Protein AF-A0A2D9F5X7-F1 (afdb_monomer)

Secondary structure (DSSP, 8-state):
----SHHHHHHHHHHTTSS-----PBPPB-----EEEEEEESPTT-EEEEETT-EEEEEEEEEEEEEEEESS-EE---B--SSSEEPPPEE-TT-EEEEEEEETTEEEEEE--B--EEPTTSPEEPPPEEEEE-TTSEEEEEEETTEEEEEEEEEE--EEEEEE-S--TT-EEEEEEEEEEETTEEEEEEEEEETTEEEEEEEEEEEEETTT-SEEEETTEEEEEEEE-SSEEEEEEEE---

Foldseek 3Di:
DDDDPPPVVVVVVVVVVPPPPPPPWAFFDFDWPKDKDWDKPPDFFDKDKDWAFDFPIKTFIKIKFKWKAFQAKDWADFQPDDPWRFHIWIDHHRFIWTFGHADPNFTKTWDDTPTGTADPVRDGDDDGKIFRAHPQQFTQFIDGDRTTRDGRGDDGTHIDMDIDIQQDQRDKMKTKGWNFDDDQKTKIKIWMDGSNHTDVVGIDIDIDGCVVHQWDDDAQWIKGWPDGDRTMTIIGTNTHHD

pLDDT: mean 82.23, std 16.43, range [36.56, 98.31]

Solvent-accessible surface area (backbone atoms only — not comparable to full-atom values): 13301 Å² total; per-residue (Å²): 144,87,79,67,69,70,62,54,54,54,52,53,57,58,60,66,71,70,79,77,79,74,83,78,71,45,66,62,49,77,61,71,79,60,49,76,42,76,52,57,41,68,53,77,70,44,84,46,76,41,45,62,72,33,69,66,35,42,33,40,35,48,40,37,36,48,27,35,31,24,75,41,63,42,70,55,64,75,50,91,56,80,99,42,62,34,45,36,43,34,33,54,53,66,41,61,24,43,49,60,20,24,48,99,86,27,44,23,28,33,28,82,53,50,68,37,39,29,46,95,88,69,46,76,48,70,76,60,33,31,42,21,37,43,98,87,21,44,28,47,31,37,33,42,84,84,30,38,61,47,78,45,78,94,43,71,49,50,63,45,84,42,71,47,73,41,92,32,89,76,16,33,38,42,36,37,27,33,65,36,53,58,97,55,36,40,36,32,39,37,41,34,28,46,37,75,38,76,38,76,93,53,51,50,77,51,74,45,57,49,87,82,41,52,63,48,76,55,91,66,25,29,32,38,53,78,47,72,51,85,56,38,38,31,33,27,38,76,36,64,73,127

Radius of gyration: 28.91 Å; Cα contacts (8 Å, |Δi|>4): 575; chains: 1; bounding box: 71×37×99 Å

Structure (mmCIF, N/CA/C/O backbone):
data_AF-A0A2D9F5X7-F1
#
_entry.id   AF-A0A2D9F5X7-F1
#
loop_
_atom_site.group_PDB
_atom_site.id
_atom_site.type_symbol
_atom_site.label_atom_id
_atom_site.label_alt_id
_atom_site.label_comp_id
_atom_site.label_asym_id
_atom_site.label_entity_id
_atom_site.label_seq_id
_atom_site.pdbx_PDB_ins_code
_atom_site.Cartn_x
_atom_site.Cartn_y
_atom_site.Cartn_z
_atom_site.occupancy
_atom_site.B_iso_or_equiv
_atom_site.auth_seq_id
_atom_site.auth_comp_id
_atom_site.auth_asym_id
_atom_site.auth_atom_id
_atom_site.pdbx_PDB_model_num
ATOM 1 N N . MET A 1 1 ? 45.357 23.625 -68.155 1.00 42.03 1 MET A N 1
ATOM 2 C CA . MET A 1 1 ? 45.201 23.730 -66.688 1.00 42.03 1 MET A CA 1
ATOM 3 C C . MET A 1 1 ? 43.735 23.465 -66.330 1.00 42.03 1 MET A C 1
ATOM 5 O O . MET A 1 1 ? 42.946 24.389 -66.222 1.00 42.03 1 MET A O 1
ATOM 9 N N . ARG A 1 2 ? 43.320 22.192 -66.283 1.00 44.19 2 ARG A N 1
ATOM 10 C CA . ARG A 1 2 ? 41.949 21.770 -65.938 1.00 44.19 2 ARG A CA 1
ATOM 11 C C . ARG A 1 2 ? 42.065 20.729 -64.833 1.00 44.19 2 ARG A C 1
ATOM 13 O O . ARG A 1 2 ? 42.240 19.551 -65.109 1.00 44.19 2 ARG A O 1
ATOM 20 N N . VAL A 1 3 ? 42.057 21.199 -63.591 1.00 45.97 3 VAL A N 1
ATOM 21 C CA . VAL A 1 3 ? 42.080 20.356 -62.396 1.00 45.97 3 VAL A CA 1
ATOM 22 C C . VAL A 1 3 ? 40.760 20.560 -61.653 1.00 45.97 3 VAL A C 1
ATOM 24 O O . VAL A 1 3 ? 40.390 21.684 -61.328 1.00 45.97 3 VAL A O 1
ATOM 27 N N . ASN A 1 4 ? 40.085 19.442 -61.389 1.00 51.03 4 ASN A N 1
ATOM 28 C CA . ASN A 1 4 ? 39.160 19.206 -60.278 1.00 51.03 4 ASN A CA 1
ATOM 29 C C . ASN A 1 4 ? 37.875 20.039 -60.173 1.00 51.03 4 ASN A C 1
ATOM 31 O O . ASN A 1 4 ? 37.707 20.811 -59.228 1.00 51.03 4 ASN A O 1
ATOM 35 N N . MET A 1 5 ? 36.892 19.738 -61.029 1.00 48.22 5 MET A N 1
ATOM 36 C CA . MET A 1 5 ? 35.480 19.990 -60.691 1.00 48.22 5 MET A CA 1
ATOM 37 C C . MET A 1 5 ? 34.795 18.746 -60.090 1.00 48.22 5 MET A C 1
ATOM 39 O O . MET A 1 5 ? 34.066 18.871 -59.113 1.00 48.22 5 MET A O 1
ATOM 43 N N . MET A 1 6 ? 35.122 17.528 -60.552 1.00 47.78 6 MET A N 1
ATOM 44 C CA . MET A 1 6 ? 34.546 16.279 -60.007 1.00 47.78 6 MET A CA 1
ATOM 45 C C . MET A 1 6 ? 35.060 15.918 -58.601 1.00 47.78 6 MET A C 1
ATOM 47 O O . MET A 1 6 ? 34.296 15.416 -57.784 1.00 47.78 6 MET A O 1
ATOM 51 N N . SER A 1 7 ? 36.314 16.246 -58.266 1.00 46.69 7 SER A N 1
ATOM 52 C CA . SER A 1 7 ? 36.890 15.989 -56.931 1.00 46.69 7 SER A CA 1
ATOM 53 C C . SER A 1 7 ? 36.298 16.892 -55.832 1.00 46.69 7 SER A C 1
ATOM 55 O O . SER A 1 7 ? 36.164 16.460 -54.689 1.00 46.69 7 SER A O 1
ATOM 57 N N . LYS A 1 8 ? 35.863 18.116 -56.174 1.00 46.22 8 LYS A N 1
ATOM 58 C CA . LYS A 1 8 ? 35.221 19.040 -55.220 1.00 46.22 8 LYS A CA 1
ATOM 59 C C . LYS A 1 8 ? 33.765 18.671 -54.924 1.00 46.22 8 LYS A C 1
ATOM 61 O O . LYS A 1 8 ? 33.312 18.866 -53.803 1.00 46.22 8 LYS A O 1
ATOM 66 N N . ILE A 1 9 ? 33.057 18.093 -55.897 1.00 51.88 9 ILE A N 1
ATOM 67 C CA . ILE A 1 9 ? 31.675 17.621 -55.716 1.00 51.88 9 ILE A CA 1
ATOM 68 C C . ILE A 1 9 ? 31.650 16.353 -54.849 1.00 51.88 9 ILE A C 1
ATOM 70 O O . ILE A 1 9 ? 30.797 16.228 -53.975 1.00 51.88 9 ILE A O 1
ATOM 74 N N . PHE A 1 10 ? 32.634 15.460 -55.007 1.00 46.75 10 PHE A N 1
ATOM 75 C CA . PHE A 1 10 ? 32.758 14.269 -54.158 1.00 46.75 10 PHE A CA 1
ATOM 76 C C . PHE A 1 10 ? 33.141 14.616 -52.708 1.00 46.75 10 PHE A C 1
ATOM 78 O O . PHE A 1 10 ? 32.599 14.036 -51.772 1.00 46.75 10 PHE A O 1
ATOM 85 N N . ALA A 1 11 ? 34.005 15.618 -52.502 1.00 47.53 11 ALA A N 1
ATOM 86 C CA . ALA A 1 11 ? 34.338 16.105 -51.163 1.00 47.53 11 ALA A CA 1
ATOM 87 C C . ALA A 1 11 ? 33.148 16.803 -50.472 1.00 47.53 11 ALA A C 1
ATOM 89 O O . ALA A 1 11 ? 32.964 16.646 -49.269 1.00 47.53 11 ALA A O 1
ATOM 90 N N . ALA A 1 12 ? 32.298 17.516 -51.220 1.00 48.00 12 ALA A N 1
ATOM 91 C CA . ALA A 1 12 ? 31.104 18.160 -50.667 1.00 48.00 12 ALA A CA 1
ATOM 92 C C . ALA A 1 12 ? 30.010 17.151 -50.256 1.00 48.00 12 ALA A C 1
ATOM 94 O O . ALA A 1 12 ? 29.341 17.358 -49.247 1.00 48.00 12 ALA A O 1
ATOM 95 N N . LEU A 1 13 ? 29.864 16.036 -50.983 1.00 43.75 13 LEU A N 1
ATOM 96 C CA . LEU A 1 13 ? 28.907 14.967 -50.658 1.00 43.75 13 LEU A CA 1
ATOM 97 C C . LEU A 1 13 ? 29.337 14.109 -49.457 1.00 43.75 13 LEU A C 1
ATOM 99 O O . LEU A 1 13 ? 28.482 13.645 -48.708 1.00 43.75 13 LEU A O 1
ATOM 103 N N . VAL A 1 14 ? 30.643 13.947 -49.224 1.00 47.78 14 VAL A N 1
ATOM 104 C CA . VAL A 1 14 ? 31.167 13.219 -48.051 1.00 47.78 14 VAL A CA 1
ATOM 105 C C . VAL A 1 14 ? 31.137 14.082 -46.781 1.00 47.78 14 VAL A C 1
ATOM 107 O O . VAL A 1 14 ? 30.912 13.560 -45.693 1.00 47.78 14 VAL A O 1
ATOM 110 N N . VAL A 1 15 ? 31.279 15.408 -46.898 1.00 44.34 15 VAL A N 1
ATOM 111 C CA . VAL A 1 15 ? 31.179 16.328 -45.747 1.00 44.34 15 VAL A CA 1
ATOM 112 C C . VAL A 1 15 ? 29.724 16.546 -45.306 1.00 44.34 15 VAL A C 1
ATOM 114 O O . VAL A 1 15 ? 29.473 16.717 -44.115 1.00 44.34 15 VAL A O 1
ATOM 117 N N . LEU A 1 16 ? 28.748 16.453 -46.218 1.00 40.94 16 LEU A N 1
ATOM 118 C CA . LEU A 1 16 ? 27.322 16.574 -45.877 1.00 40.94 16 LEU A CA 1
ATOM 119 C C . LEU A 1 16 ? 26.731 15.307 -45.224 1.00 40.94 16 LEU A C 1
ATOM 121 O O . LEU A 1 16 ? 25.649 15.363 -44.650 1.00 40.94 16 LEU A O 1
ATOM 125 N N . ALA A 1 17 ? 27.444 14.177 -45.269 1.00 43.72 17 ALA A N 1
ATOM 126 C CA . ALA A 1 17 ? 27.038 12.932 -44.611 1.00 43.72 17 ALA A CA 1
ATOM 127 C C . ALA A 1 17 ? 27.471 12.841 -43.131 1.00 43.72 17 ALA A C 1
ATOM 129 O O . ALA A 1 17 ? 27.099 11.892 -42.445 1.00 43.72 17 ALA A O 1
ATOM 130 N N . LEU A 1 18 ? 28.243 13.810 -42.620 1.00 44.88 18 LEU A N 1
ATOM 131 C CA . LEU A 1 18 ? 28.824 13.764 -41.268 1.00 44.88 18 LEU A CA 1
ATOM 132 C C . LEU A 1 18 ? 28.094 14.623 -40.219 1.00 44.88 18 LEU A C 1
ATOM 134 O O . LEU A 1 18 ? 28.540 14.681 -39.077 1.00 44.88 18 LEU A O 1
ATOM 138 N N . THR A 1 19 ? 26.974 15.273 -40.552 1.00 44.72 19 THR A N 1
ATOM 139 C CA . THR A 1 19 ? 26.322 16.252 -39.653 1.00 44.72 19 THR A CA 1
ATOM 140 C C . THR A 1 19 ? 24.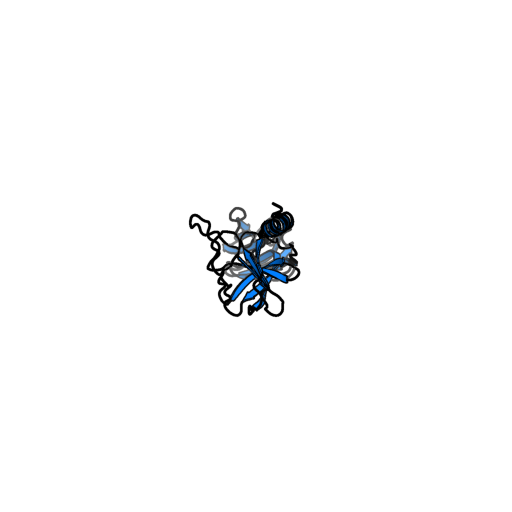925 15.872 -39.158 1.00 44.72 19 THR A C 1
ATOM 142 O O . THR A 1 19 ? 24.186 16.737 -38.698 1.00 44.72 19 THR A O 1
ATOM 145 N N . ALA A 1 20 ? 24.559 14.589 -39.162 1.00 41.78 20 ALA A N 1
ATOM 146 C CA . ALA A 1 20 ? 23.285 14.141 -38.591 1.00 41.78 20 ALA A CA 1
ATOM 147 C C . ALA A 1 20 ? 23.439 12.900 -37.700 1.00 41.78 20 ALA A C 1
ATOM 149 O O . ALA A 1 20 ? 22.748 11.903 -37.869 1.00 41.78 20 ALA A O 1
ATOM 150 N N . ALA A 1 21 ? 24.337 12.971 -36.720 1.00 36.56 21 ALA A N 1
ATOM 151 C CA . ALA A 1 21 ? 24.286 12.105 -35.544 1.00 36.56 21 ALA A CA 1
ATOM 152 C C . ALA A 1 21 ? 23.842 12.930 -34.326 1.00 36.56 21 ALA A C 1
ATOM 154 O O . ALA A 1 21 ? 24.532 13.004 -33.313 1.00 36.56 21 ALA A O 1
ATOM 155 N N . CYS A 1 22 ? 22.690 13.600 -34.427 1.00 38.75 22 CYS A N 1
ATOM 156 C CA . CYS A 1 22 ? 21.977 14.007 -33.223 1.00 38.75 22 CYS A CA 1
ATOM 157 C C . CYS A 1 22 ? 21.458 12.721 -32.576 1.00 38.75 22 CYS A C 1
ATOM 159 O O . CYS A 1 22 ? 20.643 12.017 -33.169 1.00 38.75 22 CYS A O 1
ATOM 161 N N . ALA A 1 23 ? 21.971 12.384 -31.394 1.00 47.97 23 ALA A N 1
ATOM 162 C CA . ALA A 1 23 ? 21.418 11.317 -30.577 1.00 47.97 23 ALA A CA 1
ATOM 163 C C . ALA A 1 23 ? 19.937 11.635 -30.304 1.00 47.97 23 ALA A C 1
ATOM 165 O O . ALA A 1 23 ? 19.618 12.519 -29.510 1.00 47.97 23 ALA A O 1
ATOM 166 N N . ASN A 1 24 ? 19.031 10.966 -31.019 1.00 53.53 24 ASN A N 1
ATOM 167 C CA . ASN A 1 24 ? 17.595 11.106 -30.817 1.00 53.53 24 ASN A CA 1
ATOM 168 C C . ASN A 1 24 ? 17.227 10.398 -29.512 1.00 53.53 24 ASN A C 1
ATOM 170 O O . ASN A 1 24 ? 17.071 9.179 -29.485 1.00 53.53 24 ASN A O 1
ATOM 174 N N . VAL A 1 25 ? 17.098 11.164 -28.430 1.00 57.59 25 VAL A N 1
ATOM 175 C CA . VAL A 1 25 ? 16.528 10.671 -27.172 1.00 57.59 25 VAL A CA 1
ATOM 176 C C . VAL A 1 25 ? 15.077 10.271 -27.442 1.00 57.59 25 VAL A C 1
ATOM 178 O O . VAL A 1 25 ? 14.257 11.104 -27.830 1.00 57.59 25 VAL A O 1
ATOM 181 N N . GLN A 1 26 ? 14.764 8.986 -27.277 1.00 65.88 26 GLN A N 1
ATOM 182 C CA . GLN A 1 26 ? 13.405 8.470 -27.448 1.00 65.88 26 GLN A CA 1
ATOM 183 C C . GLN A 1 26 ? 12.647 8.556 -26.121 1.00 65.88 26 GLN A C 1
ATOM 185 O O . GLN A 1 26 ? 13.158 8.156 -25.071 1.00 65.88 26 GLN A O 1
ATOM 190 N N . PHE A 1 27 ? 11.408 9.045 -26.166 1.00 67.69 27 PHE A N 1
ATOM 191 C CA . PHE A 1 27 ? 10.543 9.149 -24.991 1.00 67.69 27 PHE A CA 1
ATOM 192 C C . PHE A 1 27 ? 9.552 7.986 -24.945 1.00 67.69 27 PHE A C 1
ATOM 194 O O . PHE A 1 27 ? 8.955 7.655 -25.973 1.00 67.69 27 PHE A O 1
ATOM 201 N N . PRO A 1 28 ? 9.383 7.327 -23.787 1.00 70.44 28 PRO A N 1
ATOM 202 C CA . PRO A 1 28 ? 8.475 6.197 -23.680 1.00 70.44 28 PRO A CA 1
ATOM 203 C C . PRO A 1 28 ? 7.026 6.638 -23.870 1.00 70.44 28 PRO A C 1
ATOM 205 O O . PRO A 1 28 ? 6.618 7.713 -23.428 1.00 70.44 28 PRO A O 1
ATOM 208 N N . LYS A 1 29 ? 6.220 5.766 -24.475 1.00 74.25 29 LYS A N 1
ATOM 209 C CA . LYS A 1 29 ? 4.776 5.961 -24.548 1.00 74.25 29 LYS A CA 1
ATOM 210 C C . LYS A 1 29 ? 4.159 5.545 -23.215 1.00 74.25 29 LYS A C 1
ATOM 212 O O . LYS A 1 29 ? 4.299 4.398 -22.784 1.00 74.25 29 LYS A O 1
ATOM 217 N N . THR A 1 30 ? 3.487 6.476 -22.545 1.00 68.25 30 THR A N 1
ATOM 218 C CA . THR A 1 30 ? 2.834 6.210 -21.260 1.00 68.25 30 THR A CA 1
ATOM 219 C C . THR A 1 30 ? 1.563 5.390 -21.478 1.00 68.25 30 THR A C 1
ATOM 221 O O . THR A 1 30 ? 0.540 5.904 -21.915 1.00 68.25 30 THR A O 1
ATOM 224 N N . GLU A 1 31 ? 1.629 4.101 -21.154 1.00 63.69 31 GLU A N 1
ATOM 225 C CA . GLU A 1 31 ? 0.500 3.166 -21.189 1.00 63.69 31 GLU A CA 1
ATOM 226 C C . GLU A 1 31 ? 0.466 2.401 -19.861 1.00 63.69 31 GLU A C 1
ATOM 228 O O . GLU A 1 31 ? 0.957 1.274 -19.744 1.00 63.69 31 GLU A O 1
ATOM 233 N N . ILE A 1 32 ? -0.049 3.052 -18.815 1.00 64.56 32 ILE A N 1
ATOM 234 C CA . ILE A 1 32 ? -0.155 2.439 -17.490 1.00 64.56 32 ILE A CA 1
ATOM 235 C C . ILE A 1 32 ? -1.570 1.884 -17.331 1.00 64.56 32 ILE A C 1
ATOM 237 O O . ILE A 1 32 ? -2.519 2.623 -17.085 1.00 64.56 32 ILE A O 1
ATOM 241 N N . SER A 1 33 ? -1.705 0.564 -17.440 1.00 61.88 33 SER A N 1
ATOM 242 C CA . SER A 1 33 ? -2.919 -0.145 -17.029 1.00 61.88 33 SER A CA 1
ATOM 243 C C . SER A 1 33 ? -2.900 -0.316 -15.509 1.00 61.88 33 SER A C 1
ATOM 245 O O . SER A 1 33 ? -2.591 -1.395 -15.006 1.00 61.88 33 SER A O 1
ATOM 247 N N . THR A 1 34 ? -3.153 0.760 -14.762 1.00 68.31 34 THR A N 1
ATOM 248 C CA . THR A 1 34 ? -3.365 0.659 -13.313 1.00 68.31 34 THR A CA 1
ATOM 249 C C . THR A 1 34 ? -4.739 0.066 -13.040 1.00 68.31 34 THR A C 1
ATOM 251 O O . THR A 1 34 ? -5.737 0.613 -13.517 1.00 68.31 34 THR A O 1
ATOM 254 N N . LYS A 1 35 ? -4.809 -0.996 -12.238 1.00 76.69 35 LYS A N 1
ATOM 255 C CA . LYS A 1 35 ? -6.086 -1.475 -11.703 1.00 76.69 35 LYS A CA 1
ATOM 256 C C . LYS A 1 35 ? -6.392 -0.671 -10.443 1.00 76.69 35 LYS A C 1
ATOM 258 O O . LYS A 1 35 ? -5.556 -0.599 -9.547 1.00 76.69 35 LYS A O 1
ATOM 263 N N . ILE A 1 36 ? -7.546 -0.013 -10.414 1.00 80.69 36 ILE A N 1
ATOM 264 C CA . ILE A 1 36 ? -8.021 0.742 -9.253 1.00 80.69 36 ILE A CA 1
ATOM 265 C C . ILE A 1 36 ? -9.108 -0.099 -8.600 1.00 80.69 36 ILE A C 1
ATOM 267 O O . ILE A 1 36 ? -10.100 -0.423 -9.250 1.00 80.69 36 ILE A O 1
ATOM 271 N N . GLU A 1 37 ? -8.916 -0.440 -7.334 1.00 85.25 37 GLU A N 1
ATOM 272 C CA . GLU A 1 37 ? -9.890 -1.175 -6.539 1.00 85.25 37 GLU A CA 1
ATOM 273 C C . GLU A 1 37 ? -10.218 -0.403 -5.269 1.00 85.25 37 GLU A C 1
ATOM 275 O O . GLU A 1 37 ? -9.339 0.157 -4.613 1.00 85.25 37 GLU A O 1
ATOM 280 N N . THR A 1 38 ? -11.495 -0.382 -4.913 1.00 89.62 38 THR A N 1
ATOM 281 C CA . THR A 1 38 ? -11.942 0.058 -3.593 1.00 89.62 38 THR A CA 1
ATOM 282 C C . THR A 1 38 ? -12.034 -1.147 -2.672 1.00 89.62 38 THR A C 1
ATOM 284 O O . THR A 1 38 ? -12.538 -2.190 -3.090 1.00 89.62 38 THR A O 1
ATOM 287 N N . PHE A 1 39 ? -11.618 -1.000 -1.420 1.00 92.44 39 PHE A N 1
ATOM 288 C CA . PHE A 1 39 ? -11.726 -2.058 -0.417 1.00 92.44 39 PHE A CA 1
ATOM 289 C C . PHE A 1 39 ? -12.335 -1.532 0.880 1.00 92.44 39 PHE A C 1
ATOM 291 O O . PHE A 1 39 ? -12.305 -0.333 1.167 1.00 92.44 39 PHE A O 1
ATOM 298 N N . THR A 1 40 ? -12.908 -2.438 1.665 1.00 95.25 40 THR A N 1
ATOM 299 C CA . THR A 1 40 ? -13.422 -2.176 3.012 1.00 95.25 40 THR A CA 1
ATOM 300 C C . THR A 1 40 ? -13.293 -3.456 3.822 1.00 95.25 40 THR A C 1
ATOM 302 O O . THR A 1 40 ? -13.877 -4.479 3.464 1.00 95.25 40 THR A O 1
ATOM 305 N N . GLU A 1 41 ? -12.517 -3.396 4.894 1.00 95.50 41 GLU A N 1
ATOM 306 C CA . GLU A 1 41 ? -12.177 -4.538 5.733 1.00 95.50 41 GLU A CA 1
ATOM 307 C C . GLU A 1 41 ? -12.402 -4.192 7.208 1.00 95.50 41 GLU A C 1
ATOM 309 O O . GLU A 1 41 ? -11.823 -3.215 7.680 1.00 95.50 41 GLU A O 1
ATOM 314 N N . PRO A 1 42 ? -13.204 -4.969 7.955 1.00 96.44 42 PRO A N 1
ATOM 315 C CA . PRO A 1 42 ? -14.050 -6.066 7.489 1.00 96.44 42 PRO A CA 1
ATOM 316 C C . PRO A 1 42 ? -15.238 -5.572 6.631 1.00 96.44 42 PRO A C 1
ATOM 318 O O . PRO A 1 42 ? -15.560 -4.381 6.640 1.00 96.44 42 PRO A O 1
ATOM 321 N N . PRO A 1 43 ? -15.923 -6.467 5.890 1.00 95.69 43 PRO A N 1
ATOM 322 C CA . PRO A 1 43 ? -17.101 -6.096 5.112 1.00 95.69 43 PRO A CA 1
ATOM 323 C C . PRO A 1 43 ? -18.248 -5.556 5.978 1.00 95.69 43 PRO A C 1
ATOM 325 O O . PRO A 1 43 ? -18.463 -5.978 7.118 1.00 95.69 43 PRO A O 1
ATOM 328 N N . VAL A 1 44 ? -19.040 -4.654 5.398 1.00 96.75 44 VAL A N 1
ATOM 329 C CA . VAL A 1 44 ? -20.223 -4.065 6.041 1.00 96.75 44 VAL A CA 1
ATOM 330 C C . VAL A 1 44 ? -21.230 -5.157 6.422 1.00 96.75 44 VAL A C 1
ATOM 332 O O . VAL A 1 44 ? -21.479 -6.087 5.657 1.00 96.75 44 VAL A O 1
ATOM 335 N N . GLY A 1 45 ? -21.821 -5.043 7.611 1.00 96.69 45 GLY A N 1
ATOM 336 C CA . GLY A 1 45 ? -22.829 -5.973 8.124 1.00 96.69 45 GLY A CA 1
ATOM 337 C C . GLY A 1 45 ? -22.274 -7.254 8.758 1.00 96.69 45 GLY A C 1
ATOM 338 O O . GLY A 1 45 ? -23.042 -8.010 9.352 1.00 96.69 45 GLY A O 1
ATOM 339 N N . VAL A 1 46 ? -20.961 -7.497 8.693 1.00 97.38 46 VAL A N 1
ATOM 340 C CA . VAL A 1 46 ? -20.334 -8.681 9.298 1.00 97.38 46 VAL A CA 1
ATOM 341 C C . VAL A 1 46 ? -20.028 -8.434 10.776 1.00 97.38 46 VAL A C 1
ATOM 343 O O . VAL A 1 46 ? -19.452 -7.410 11.150 1.00 97.38 46 VAL A O 1
ATOM 346 N N . LYS A 1 47 ? -20.389 -9.401 11.628 1.00 98.06 47 LYS A N 1
ATOM 347 C CA . LYS A 1 47 ? -19.975 -9.423 13.036 1.00 98.06 47 LYS A CA 1
ATOM 348 C C . LYS A 1 47 ? -18.475 -9.693 13.112 1.00 98.06 47 LYS A C 1
ATOM 350 O O . LYS A 1 47 ? -18.030 -10.764 12.712 1.00 98.06 47 LYS A O 1
ATOM 355 N N . SER A 1 48 ? -17.740 -8.742 13.672 1.00 97.88 48 SER A N 1
ATOM 356 C CA . SER A 1 48 ? -16.282 -8.786 13.773 1.00 97.88 48 SER A CA 1
ATOM 357 C C . SER A 1 48 ? -15.835 -8.579 15.216 1.00 97.88 48 SER A C 1
ATOM 359 O O . SER A 1 48 ? -16.534 -7.932 16.001 1.00 97.88 48 SER A O 1
ATOM 361 N N . THR A 1 49 ? -14.671 -9.127 15.554 1.00 97.38 49 THR A N 1
ATOM 362 C CA . THR A 1 49 ? -14.023 -8.959 16.857 1.00 97.38 49 THR A CA 1
ATOM 363 C C . THR A 1 49 ? -12.607 -8.449 16.635 1.00 97.38 49 THR A C 1
ATOM 365 O O . THR A 1 49 ? -11.945 -8.877 15.693 1.00 97.38 49 THR A O 1
ATOM 368 N N . ALA A 1 50 ? -12.179 -7.515 17.474 1.00 97.06 50 ALA A N 1
ATOM 369 C CA . ALA A 1 50 ? -10.866 -6.890 17.422 1.00 97.06 50 ALA A CA 1
ATOM 370 C C . ALA A 1 50 ? -10.340 -6.686 18.846 1.00 97.06 50 ALA A C 1
ATOM 372 O O . ALA A 1 50 ? -11.128 -6.404 19.754 1.00 97.06 50 ALA A O 1
ATOM 373 N N . SER A 1 51 ? -9.031 -6.806 19.032 1.00 97.12 51 SER A N 1
ATOM 374 C CA . SER A 1 51 ? -8.365 -6.566 20.309 1.00 97.12 51 SER A CA 1
ATOM 375 C C . SER A 1 51 ? -7.916 -5.105 20.438 1.00 97.12 51 SER A C 1
ATOM 377 O O . SER A 1 51 ? -8.027 -4.298 19.512 1.00 97.12 51 SER A O 1
ATOM 379 N N . ILE A 1 52 ? -7.433 -4.712 21.616 1.00 94.94 52 ILE A N 1
ATOM 380 C CA . ILE A 1 52 ? -6.862 -3.372 21.819 1.00 94.94 52 ILE A CA 1
ATOM 381 C C . ILE A 1 52 ? -5.668 -3.146 20.884 1.00 94.94 52 ILE A C 1
ATOM 383 O O . ILE A 1 52 ? -4.723 -3.929 20.863 1.00 94.94 52 ILE A O 1
ATOM 387 N N . GLY A 1 53 ? -5.692 -2.019 20.176 1.00 93.31 53 GLY A N 1
ATOM 388 C CA . GLY A 1 53 ? -4.700 -1.619 19.182 1.00 93.31 53 GLY A CA 1
ATOM 389 C C . GLY A 1 53 ? -5.074 -2.012 17.753 1.00 93.31 53 GLY A C 1
ATOM 390 O O . GLY A 1 53 ? -4.474 -1.487 16.813 1.00 93.31 53 GLY A O 1
ATOM 391 N N . ASP A 1 54 ? -6.076 -2.876 17.575 1.00 96.88 54 ASP A N 1
ATOM 392 C CA . ASP A 1 54 ? -6.484 -3.346 16.257 1.00 96.88 54 ASP A CA 1
ATOM 393 C C . ASP A 1 54 ? -7.338 -2.318 15.507 1.00 96.88 54 ASP A C 1
ATOM 395 O O . ASP A 1 54 ? -8.078 -1.501 16.072 1.00 96.88 54 ASP A O 1
ATOM 399 N N . THR A 1 55 ? -7.264 -2.408 14.181 1.00 97.56 55 THR A N 1
ATOM 400 C CA . THR A 1 55 ? -8.116 -1.653 13.267 1.00 97.56 55 THR A CA 1
ATOM 401 C C . THR A 1 55 ? -9.503 -2.293 13.192 1.00 97.56 55 THR A C 1
ATOM 403 O O . THR A 1 55 ? -9.645 -3.459 12.837 1.00 97.56 55 THR A O 1
ATOM 406 N N . LEU A 1 56 ? -10.539 -1.506 13.485 1.00 97.56 56 LEU A N 1
ATOM 407 C CA . LEU A 1 56 ? -11.943 -1.900 13.360 1.00 97.56 56 LEU A CA 1
ATOM 408 C C . LEU A 1 56 ? -12.473 -1.786 11.935 1.00 97.56 56 LEU A C 1
ATOM 410 O O . LEU A 1 56 ? -13.377 -2.509 11.545 1.00 97.56 56 LEU A O 1
ATOM 414 N N . ILE A 1 57 ? -11.972 -0.823 11.172 1.00 97.94 57 ILE A N 1
ATOM 415 C CA . ILE A 1 57 ? -12.256 -0.709 9.746 1.00 97.94 57 ILE A CA 1
ATOM 416 C C . ILE A 1 57 ? -11.048 -0.098 9.056 1.00 97.94 57 ILE A C 1
ATOM 418 O O . ILE A 1 57 ? -10.539 0.935 9.494 1.00 97.94 57 ILE A O 1
ATOM 422 N N . SER A 1 58 ? -10.613 -0.740 7.980 1.00 97.00 58 SER A N 1
ATOM 423 C CA . SER A 1 58 ? -9.680 -0.203 7.005 1.00 97.00 58 SER A CA 1
ATOM 424 C C . SER A 1 58 ? -10.384 -0.117 5.659 1.00 97.00 58 SER A C 1
ATOM 426 O O . SER A 1 58 ? -10.910 -1.105 5.148 1.00 97.00 58 SER A O 1
ATOM 428 N N . GLN A 1 59 ? -10.438 1.078 5.091 1.00 95.75 59 GLN A N 1
ATOM 429 C CA . GLN A 1 59 ? -11.129 1.334 3.833 1.00 95.75 59 GLN A CA 1
ATOM 430 C C . GLN A 1 59 ? -10.302 2.254 2.960 1.00 95.75 59 GLN A C 1
ATOM 432 O O . GLN A 1 59 ? -9.614 3.145 3.457 1.00 95.75 59 GLN A O 1
ATOM 437 N N . GLY A 1 60 ? -10.425 2.095 1.648 1.00 93.00 60 GLY A N 1
ATOM 438 C CA . GLY A 1 60 ? -9.952 3.114 0.731 1.00 93.00 60 GLY A CA 1
ATOM 439 C C . GLY A 1 60 ? -9.787 2.620 -0.690 1.00 93.00 60 GLY A C 1
ATOM 440 O O . GLY A 1 60 ? -10.511 1.737 -1.151 1.00 93.00 60 GLY A O 1
ATOM 441 N N . ILE A 1 61 ? -8.831 3.230 -1.381 1.00 89.38 61 ILE A N 1
ATOM 442 C CA . ILE A 1 61 ? -8.502 2.964 -2.775 1.00 89.38 61 ILE A CA 1
ATOM 443 C C . ILE A 1 61 ? -7.108 2.357 -2.821 1.00 89.38 61 ILE A C 1
ATOM 445 O O . ILE A 1 61 ? -6.135 2.951 -2.351 1.00 89.38 61 ILE A O 1
ATOM 449 N N . LYS A 1 62 ? -7.020 1.187 -3.443 1.00 86.25 62 LYS A N 1
ATOM 450 C CA . LYS A 1 62 ? -5.786 0.481 -3.737 1.00 86.25 62 LYS A CA 1
ATOM 451 C C . LYS A 1 62 ? -5.564 0.511 -5.244 1.00 86.25 62 LYS A C 1
ATOM 453 O O . LYS A 1 62 ? -6.394 0.050 -6.025 1.00 86.25 62 LYS A O 1
ATOM 458 N N . VAL A 1 63 ? -4.440 1.073 -5.658 1.00 82.69 63 VAL A N 1
ATOM 459 C CA . VAL A 1 63 ? -3.996 1.090 -7.045 1.00 82.69 63 VAL A CA 1
ATOM 460 C C . VAL A 1 63 ? -2.863 0.105 -7.207 1.00 82.69 63 VAL A C 1
ATOM 462 O O . VAL A 1 63 ? -1.769 0.260 -6.662 1.00 82.69 63 VAL A O 1
ATOM 465 N N . GLU A 1 64 ? -3.154 -0.900 -8.009 1.00 82.75 64 GLU A N 1
ATOM 466 C CA . GLU A 1 64 ? -2.248 -1.961 -8.380 1.00 82.75 64 GLU A CA 1
ATOM 467 C C . GLU A 1 64 ? -1.549 -1.583 -9.682 1.00 82.75 64 GLU A C 1
ATOM 469 O O . GLU A 1 64 ? -2.180 -1.385 -10.728 1.00 82.75 64 GLU A O 1
ATOM 474 N N . THR A 1 65 ? -0.226 -1.431 -9.605 1.00 83.44 65 THR A N 1
ATOM 475 C CA . THR A 1 65 ? 0.598 -1.114 -10.772 1.00 83.44 65 THR A CA 1
ATOM 476 C C . THR A 1 65 ? 1.372 -2.354 -11.206 1.00 83.44 65 THR A C 1
ATOM 478 O O . THR A 1 65 ? 2.110 -2.909 -10.392 1.00 83.44 65 THR A O 1
ATOM 481 N N . PRO A 1 66 ? 1.265 -2.786 -12.474 1.00 89.06 66 PRO A N 1
ATOM 482 C CA . PRO A 1 66 ? 2.079 -3.881 -12.982 1.00 89.06 66 PRO A CA 1
ATOM 483 C C . PRO A 1 66 ? 3.576 -3.586 -12.855 1.00 89.06 66 PRO A C 1
ATOM 485 O O . PRO A 1 66 ? 4.026 -2.451 -13.026 1.00 89.06 66 PRO A O 1
ATOM 488 N N . GLY A 1 67 ? 4.361 -4.626 -12.626 1.00 92.25 67 GLY A N 1
ATOM 489 C CA . GLY A 1 67 ? 5.809 -4.555 -12.544 1.00 92.25 67 GLY A CA 1
ATOM 490 C C . GLY A 1 67 ? 6.458 -5.902 -12.814 1.00 92.25 67 GLY A C 1
ATOM 491 O O . GLY A 1 67 ? 5.800 -6.872 -13.200 1.00 92.25 67 GLY A O 1
ATOM 492 N N . ILE A 1 68 ? 7.764 -5.951 -12.600 1.00 94.94 68 ILE A N 1
ATOM 493 C CA . ILE A 1 68 ? 8.550 -7.182 -12.624 1.00 94.94 68 ILE A CA 1
ATOM 494 C C . ILE A 1 68 ? 9.409 -7.263 -11.369 1.00 94.94 68 ILE A C 1
ATOM 496 O O . ILE A 1 68 ? 9.888 -6.240 -10.882 1.00 94.94 68 ILE A O 1
ATOM 500 N N . ARG A 1 69 ? 9.615 -8.473 -10.853 1.00 94.81 69 ARG A N 1
ATOM 501 C CA . ARG A 1 69 ? 10.623 -8.764 -9.832 1.00 94.81 69 ARG A CA 1
ATOM 502 C C . ARG A 1 69 ? 11.764 -9.513 -10.498 1.00 94.81 69 ARG A C 1
ATOM 504 O O . ARG A 1 69 ? 11.537 -10.554 -11.107 1.00 94.81 69 ARG A O 1
ATOM 511 N N . LEU A 1 70 ? 12.980 -8.996 -10.383 1.00 95.56 70 LEU A N 1
ATOM 512 C CA . LEU A 1 70 ? 14.160 -9.677 -10.906 1.00 95.56 70 LEU A CA 1
ATOM 513 C C . LEU A 1 70 ? 14.453 -10.930 -10.075 1.00 95.56 70 LEU A C 1
ATOM 515 O O . LEU A 1 70 ? 14.546 -10.857 -8.852 1.00 95.56 70 LEU A O 1
ATOM 519 N N . THR A 1 71 ? 14.622 -12.078 -10.724 1.00 96.56 71 THR A N 1
ATOM 520 C CA . THR A 1 71 ? 14.982 -13.343 -10.056 1.00 96.56 71 THR A CA 1
ATOM 521 C C . THR A 1 71 ? 16.495 -13.557 -9.999 1.00 96.56 71 THR A C 1
ATOM 523 O O . THR A 1 71 ? 16.978 -14.357 -9.202 1.00 96.56 71 THR A O 1
ATOM 526 N N . ALA A 1 72 ? 17.256 -12.794 -10.784 1.00 95.44 72 ALA A N 1
ATOM 527 C CA . ALA A 1 72 ? 18.708 -12.689 -10.714 1.00 95.44 72 ALA A CA 1
ATOM 528 C C . ALA A 1 72 ? 19.132 -11.222 -10.860 1.00 95.44 72 ALA A C 1
ATOM 530 O O . ALA A 1 72 ? 18.407 -10.420 -11.448 1.00 95.44 72 ALA A O 1
ATOM 531 N N . ALA A 1 73 ? 20.309 -10.870 -10.339 1.00 92.25 73 ALA A N 1
ATOM 532 C CA . ALA A 1 73 ? 20.849 -9.526 -10.516 1.00 92.25 73 ALA A CA 1
ATOM 533 C C . ALA A 1 73 ? 21.060 -9.220 -12.008 1.00 92.25 73 ALA A C 1
ATOM 535 O O . ALA A 1 73 ? 21.494 -10.082 -12.776 1.00 92.25 73 ALA A O 1
ATOM 536 N N . TYR A 1 74 ? 20.785 -7.981 -12.409 1.00 91.19 74 TYR A N 1
ATOM 537 C CA . TYR A 1 74 ? 20.946 -7.526 -13.785 1.00 91.19 74 TYR A CA 1
ATOM 538 C C . TYR A 1 74 ? 21.867 -6.311 -13.846 1.00 91.19 74 TYR A C 1
ATOM 540 O O . TYR A 1 74 ? 21.682 -5.331 -13.124 1.00 91.19 74 TYR A O 1
ATOM 548 N N . ARG A 1 75 ? 22.854 -6.365 -14.744 1.00 88.12 75 ARG A N 1
ATOM 549 C CA . ARG A 1 75 ? 23.806 -5.279 -14.984 1.00 88.12 75 ARG A CA 1
ATOM 550 C C . ARG A 1 75 ? 23.784 -4.876 -16.450 1.00 88.12 75 ARG A C 1
ATOM 552 O O . ARG A 1 75 ? 24.024 -5.715 -17.324 1.00 88.12 75 ARG A O 1
ATOM 559 N N . THR A 1 76 ? 23.568 -3.593 -16.723 1.00 81.44 76 THR A N 1
ATOM 560 C CA . THR A 1 76 ? 23.694 -3.067 -18.089 1.00 81.44 76 THR A CA 1
ATOM 561 C C . THR A 1 76 ? 25.163 -3.037 -18.529 1.00 81.44 76 THR A C 1
ATOM 563 O O . THR A 1 76 ? 26.092 -3.245 -17.739 1.00 81.44 76 THR A O 1
ATOM 566 N N . GLU A 1 77 ? 25.406 -2.795 -19.814 1.00 76.19 77 GLU A N 1
ATOM 567 C CA . GLU A 1 77 ? 26.737 -2.384 -20.266 1.00 76.19 77 GLU A CA 1
ATOM 568 C C . GLU A 1 77 ? 26.997 -0.908 -19.969 1.00 76.19 77 GLU A C 1
ATOM 570 O O . GLU A 1 77 ? 26.144 -0.197 -19.429 1.00 76.19 77 GLU A O 1
ATOM 575 N N . TRP A 1 78 ? 28.215 -0.476 -20.297 1.00 70.56 78 TRP A N 1
ATOM 576 C CA . TRP A 1 78 ? 28.528 0.938 -20.423 1.00 70.56 78 TRP A CA 1
ATOM 577 C C . TRP A 1 78 ? 27.623 1.547 -21.480 1.00 70.56 78 TRP A C 1
ATOM 579 O O . TRP A 1 78 ? 27.636 1.103 -22.624 1.00 70.56 78 TRP A O 1
ATOM 589 N N . VAL A 1 79 ? 26.867 2.560 -21.080 1.00 69.50 79 VAL A N 1
ATOM 590 C CA . VAL A 1 79 ? 25.926 3.230 -21.965 1.00 69.50 79 VAL A CA 1
ATOM 591 C C . VAL A 1 79 ? 26.694 4.298 -22.747 1.00 69.50 79 VAL A C 1
ATOM 593 O O . VAL A 1 79 ? 27.277 5.217 -22.165 1.00 69.50 79 VAL A O 1
ATOM 596 N N . ARG A 1 80 ? 26.766 4.139 -24.069 1.00 59.88 80 ARG A N 1
ATOM 597 C CA . ARG A 1 80 ? 27.568 4.947 -24.997 1.00 59.88 80 ARG A CA 1
ATOM 598 C C . ARG A 1 80 ? 26.721 6.005 -25.690 1.00 59.88 80 ARG A C 1
ATOM 600 O O . ARG A 1 80 ? 26.782 6.148 -26.905 1.00 59.88 80 ARG A O 1
ATOM 607 N N . ASN A 1 81 ? 25.935 6.784 -24.958 1.00 55.06 81 ASN A N 1
ATOM 608 C CA . ASN A 1 81 ? 25.311 7.950 -25.572 1.00 55.06 81 ASN A CA 1
ATOM 609 C C . ASN A 1 81 ? 24.866 8.979 -24.543 1.00 55.06 81 ASN A C 1
ATOM 611 O O . ASN A 1 81 ? 24.450 8.596 -23.455 1.00 55.06 81 ASN A O 1
ATOM 615 N N . SER A 1 82 ? 24.913 10.260 -24.930 1.00 53.47 82 SER A N 1
ATOM 616 C CA . SER A 1 82 ? 24.454 11.475 -24.212 1.00 53.47 82 SER A CA 1
ATOM 617 C C . SER A 1 82 ? 25.536 12.489 -23.818 1.00 53.47 82 SER A C 1
ATOM 619 O O . SER A 1 82 ? 25.232 13.397 -23.058 1.00 53.47 82 SER A O 1
ATOM 621 N N . GLY A 1 83 ? 26.797 12.385 -24.261 1.00 54.84 83 GLY A N 1
ATOM 622 C CA . GLY A 1 83 ? 27.846 13.353 -23.861 1.00 54.84 83 GLY A CA 1
ATOM 623 C C . GLY A 1 83 ? 28.147 13.392 -22.347 1.00 54.84 83 GLY A C 1
ATOM 624 O O . GLY A 1 83 ? 28.928 14.219 -21.890 1.00 54.84 83 GLY A O 1
ATOM 625 N N . HIS A 1 84 ? 27.546 12.474 -21.588 1.00 58.31 84 HIS A N 1
ATOM 626 C CA . HIS A 1 84 ? 27.679 12.263 -20.152 1.00 58.31 84 HIS A CA 1
ATOM 627 C C . HIS A 1 84 ? 28.324 10.892 -19.913 1.00 58.31 84 HIS A C 1
ATOM 629 O O . HIS A 1 84 ? 28.185 9.980 -20.732 1.00 58.31 84 HIS A O 1
ATOM 635 N N . ARG A 1 85 ? 29.024 10.713 -18.785 1.00 59.38 85 ARG A N 1
ATOM 636 C CA . ARG A 1 85 ? 29.553 9.395 -18.395 1.00 59.38 85 ARG A CA 1
ATOM 637 C C . ARG A 1 85 ? 28.422 8.617 -17.725 1.00 59.38 85 ARG A C 1
ATOM 639 O O . ARG A 1 85 ? 28.101 8.869 -16.567 1.00 59.38 85 ARG A O 1
ATOM 646 N N . ALA A 1 86 ? 27.800 7.705 -18.463 1.00 64.38 86 ALA A N 1
ATOM 647 C CA . ALA A 1 86 ? 26.780 6.816 -17.926 1.00 64.38 86 ALA A CA 1
ATOM 648 C C . ALA A 1 86 ? 27.429 5.513 -17.438 1.00 64.38 86 ALA A C 1
ATOM 650 O O . ALA A 1 86 ? 28.013 4.752 -18.214 1.00 64.38 86 ALA A O 1
ATOM 651 N N . PHE A 1 87 ? 27.359 5.276 -16.130 1.00 69.56 87 PHE A N 1
ATOM 652 C CA . PHE A 1 87 ? 27.798 4.025 -15.530 1.00 69.56 87 PHE A CA 1
ATOM 653 C C . PHE A 1 87 ? 26.741 2.940 -15.733 1.00 69.56 87 PHE A C 1
ATOM 655 O O . PHE A 1 87 ? 25.548 3.247 -15.764 1.00 69.56 87 PHE A O 1
ATOM 662 N N . PRO A 1 88 ? 27.161 1.668 -15.814 1.00 76.88 88 PRO A N 1
ATOM 663 C CA . PRO A 1 88 ? 26.246 0.543 -15.808 1.00 76.88 88 PRO A CA 1
ATOM 664 C C . PRO A 1 88 ? 25.250 0.623 -14.653 1.00 76.88 88 PRO A C 1
ATOM 666 O O . PRO A 1 88 ? 25.654 0.807 -13.503 1.00 76.88 88 PRO A O 1
ATOM 669 N N . PHE A 1 89 ? 23.968 0.449 -14.954 1.00 82.31 89 PHE A N 1
ATOM 670 C CA . PHE A 1 89 ? 22.943 0.285 -13.936 1.00 82.31 89 PHE A CA 1
ATOM 671 C C . PHE A 1 89 ? 23.020 -1.141 -13.417 1.00 82.31 89 PHE A C 1
ATOM 673 O O . PHE A 1 89 ? 23.126 -2.097 -14.193 1.00 82.31 89 PHE A O 1
ATOM 680 N N . PHE A 1 90 ? 22.988 -1.270 -12.101 1.00 86.94 90 PHE A N 1
ATOM 681 C CA . PHE A 1 90 ? 23.011 -2.537 -11.405 1.00 86.94 90 PHE A CA 1
ATOM 682 C C . PHE A 1 90 ? 21.747 -2.668 -10.567 1.00 86.94 90 PHE A C 1
ATOM 684 O O . PHE A 1 90 ? 21.519 -1.902 -9.630 1.00 86.94 90 PHE A O 1
ATOM 691 N N . PHE A 1 91 ? 20.929 -3.646 -10.931 1.00 90.31 91 PHE A N 1
ATOM 692 C CA . PHE A 1 91 ? 19.748 -4.038 -10.187 1.00 90.31 91 PHE A CA 1
ATOM 693 C C . PHE A 1 91 ? 20.054 -5.348 -9.469 1.00 90.31 91 PHE A C 1
ATOM 695 O O . PHE A 1 91 ? 20.481 -6.322 -10.094 1.00 90.31 91 PHE A O 1
ATOM 702 N N . GLU A 1 92 ? 19.842 -5.378 -8.160 1.00 91.62 92 GLU A N 1
ATOM 703 C CA . GLU A 1 92 ? 20.049 -6.582 -7.361 1.00 91.62 92 GLU A CA 1
ATOM 704 C C . GLU A 1 92 ? 18.961 -7.625 -7.638 1.00 91.62 92 GLU A C 1
ATOM 706 O O . GLU A 1 92 ? 17.868 -7.307 -8.124 1.00 91.62 92 GLU A O 1
ATOM 711 N N . ALA A 1 93 ? 19.240 -8.886 -7.307 1.00 92.69 93 ALA A N 1
ATOM 712 C CA . ALA A 1 93 ? 18.197 -9.904 -7.289 1.00 92.69 93 ALA A CA 1
ATOM 713 C C . ALA A 1 93 ? 17.079 -9.489 -6.313 1.00 92.69 93 ALA A C 1
ATOM 715 O O . ALA A 1 93 ? 17.323 -8.793 -5.332 1.00 92.69 93 ALA A O 1
ATOM 716 N N . ALA A 1 94 ? 15.846 -9.901 -6.598 1.00 91.94 94 ALA A N 1
ATOM 717 C CA . ALA A 1 94 ? 14.623 -9.507 -5.900 1.00 91.94 94 ALA A CA 1
ATOM 718 C C . ALA A 1 94 ? 14.219 -8.022 -6.011 1.00 91.94 94 ALA A C 1
ATOM 720 O O . ALA A 1 94 ? 13.155 -7.666 -5.496 1.00 91.94 94 ALA A O 1
ATOM 721 N N . THR A 1 95 ? 14.980 -7.179 -6.725 1.00 91.56 95 THR A N 1
ATOM 722 C CA . THR A 1 95 ? 14.561 -5.802 -7.039 1.00 91.56 95 THR A CA 1
ATOM 723 C C . THR A 1 95 ? 13.240 -5.817 -7.800 1.00 91.56 95 THR A C 1
ATOM 725 O O . THR A 1 95 ? 13.073 -6.571 -8.763 1.00 91.56 95 THR A O 1
ATOM 728 N N . VAL A 1 96 ? 12.308 -4.958 -7.387 1.00 91.62 96 VAL A N 1
ATOM 729 C CA . VAL A 1 96 ? 11.027 -4.768 -8.070 1.00 91.62 96 VAL A CA 1
ATOM 730 C C . VAL A 1 96 ? 11.092 -3.508 -8.927 1.00 91.62 96 VAL A C 1
ATOM 732 O O . VAL A 1 96 ? 11.426 -2.431 -8.436 1.00 91.62 96 VAL A O 1
ATOM 735 N N . LEU A 1 97 ? 10.760 -3.644 -10.210 1.00 91.69 97 LEU A N 1
ATOM 736 C CA . LEU A 1 97 ? 10.700 -2.549 -11.172 1.00 91.69 97 LEU A CA 1
ATOM 737 C C . LEU A 1 97 ? 9.244 -2.296 -11.581 1.00 91.69 97 LEU A C 1
ATOM 739 O O . LEU A 1 97 ? 8.530 -3.201 -12.019 1.00 91.69 97 LEU A O 1
ATOM 743 N N . LYS A 1 98 ? 8.801 -1.046 -11.458 1.00 91.12 98 LYS A N 1
ATOM 744 C CA . LYS A 1 98 ? 7.453 -0.572 -11.783 1.00 91.12 98 LYS A CA 1
ATOM 745 C C . LYS A 1 98 ? 7.319 -0.323 -13.280 1.00 91.12 98 LYS A C 1
ATOM 747 O O . LYS A 1 98 ? 8.144 0.379 -13.861 1.00 91.12 98 LYS A O 1
ATOM 752 N N . LYS A 1 99 ? 6.259 -0.834 -13.911 1.00 90.44 99 LYS A N 1
ATOM 753 C CA . LYS A 1 99 ? 5.963 -0.521 -15.315 1.00 90.44 99 LYS A CA 1
ATOM 754 C C . LYS A 1 99 ? 5.515 0.934 -15.438 1.00 90.44 99 LYS A C 1
ATOM 756 O O . LYS A 1 99 ? 4.567 1.342 -14.770 1.00 90.44 99 LYS A O 1
ATOM 761 N N . ILE A 1 100 ? 6.152 1.694 -16.326 1.00 86.44 100 ILE A N 1
ATOM 762 C CA . ILE A 1 100 ? 5.793 3.103 -16.590 1.00 86.44 100 ILE A CA 1
ATOM 763 C C . ILE A 1 100 ? 5.289 3.352 -18.013 1.00 86.44 100 ILE A C 1
ATOM 765 O O . ILE A 1 100 ? 4.786 4.432 -18.314 1.00 86.44 100 ILE A O 1
ATOM 769 N N . GLY A 1 101 ? 5.383 2.352 -18.888 1.00 88.19 101 GLY A N 1
ATOM 770 C CA . GLY A 1 101 ? 4.901 2.457 -20.258 1.00 88.19 101 GLY A CA 1
ATOM 771 C C . GLY A 1 101 ? 5.527 1.413 -21.165 1.00 88.19 101 GLY A C 1
ATOM 772 O O . GLY A 1 101 ? 5.800 0.286 -20.737 1.00 88.19 101 GLY A O 1
ATOM 773 N N . SER A 1 102 ? 5.755 1.802 -22.414 1.00 88.25 102 SER A N 1
ATOM 774 C CA . SER A 1 102 ? 6.458 1.000 -23.411 1.00 88.25 102 SER A CA 1
ATOM 775 C C . SER A 1 102 ? 7.398 1.857 -24.263 1.00 88.25 102 SER A C 1
ATOM 777 O O . SER A 1 102 ? 7.208 3.064 -24.420 1.00 88.25 102 SER A O 1
ATOM 779 N N . MET A 1 103 ? 8.430 1.220 -24.811 1.00 83.81 103 MET A N 1
ATOM 780 C CA . MET A 1 103 ? 9.330 1.778 -25.814 1.00 83.81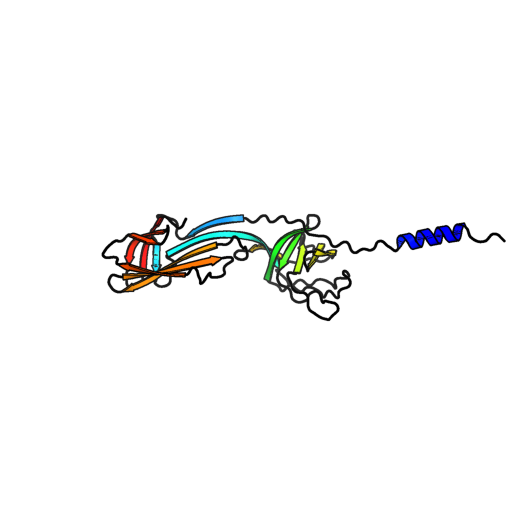 103 MET A CA 1
ATOM 781 C C . MET A 1 103 ? 9.291 0.882 -27.047 1.00 83.81 103 MET A C 1
ATOM 783 O O . MET A 1 103 ? 9.596 -0.303 -26.942 1.00 83.81 103 MET A O 1
ATOM 787 N N . ASN A 1 104 ? 8.880 1.419 -28.199 1.00 83.62 104 ASN A N 1
ATOM 788 C CA . ASN A 1 104 ? 8.743 0.654 -29.447 1.00 83.62 104 ASN A CA 1
ATOM 789 C C . ASN A 1 104 ? 7.955 -0.664 -29.268 1.00 83.62 104 ASN A C 1
ATOM 791 O O . ASN A 1 104 ? 8.321 -1.707 -29.801 1.00 83.62 104 ASN A O 1
ATOM 795 N N . GLY A 1 105 ? 6.888 -0.628 -28.458 1.00 86.19 105 GLY A N 1
ATOM 796 C CA . GLY A 1 105 ? 6.056 -1.796 -28.139 1.00 86.19 105 GLY A CA 1
ATOM 797 C C . GLY A 1 105 ? 6.611 -2.723 -27.049 1.00 86.19 105 GLY A C 1
ATOM 798 O O . GLY A 1 105 ? 5.902 -3.623 -26.606 1.00 86.19 105 GLY A O 1
ATOM 799 N N . VAL A 1 106 ? 7.832 -2.493 -26.558 1.00 89.94 106 VAL A N 1
ATOM 800 C CA . VAL A 1 106 ? 8.454 -3.276 -25.480 1.00 89.94 106 VAL A CA 1
ATOM 801 C C . VAL A 1 106 ? 8.136 -2.639 -24.121 1.00 89.94 106 VAL A C 1
ATOM 803 O O . VAL A 1 106 ? 8.408 -1.450 -23.942 1.00 89.94 106 VAL A O 1
ATOM 806 N N . PRO A 1 107 ? 7.568 -3.371 -23.145 1.00 92.06 107 PRO A N 1
ATOM 807 C CA . PRO A 1 107 ? 7.267 -2.832 -21.819 1.00 92.06 107 PRO A CA 1
ATOM 808 C C . PRO A 1 107 ? 8.500 -2.256 -21.108 1.00 92.06 107 PRO A C 1
ATOM 810 O O . PRO A 1 107 ? 9.538 -2.908 -21.033 1.00 92.06 107 PRO A O 1
ATOM 813 N N . LEU A 1 108 ? 8.362 -1.043 -20.564 1.00 91.12 108 LEU A N 1
ATOM 814 C CA . LEU A 1 108 ? 9.410 -0.323 -19.841 1.00 91.12 108 LEU A CA 1
ATOM 815 C C . LEU A 1 108 ? 9.152 -0.351 -18.332 1.00 91.12 108 LEU A C 1
ATOM 817 O O . LEU A 1 108 ? 8.088 0.083 -17.874 1.00 91.12 108 LEU A O 1
ATOM 821 N N . TYR A 1 109 ? 10.155 -0.796 -17.575 1.00 91.69 109 TYR A N 1
ATOM 822 C CA . TYR A 1 109 ? 10.114 -0.904 -16.120 1.00 91.69 109 TYR A CA 1
ATOM 823 C C . TYR A 1 109 ? 11.238 -0.103 -15.475 1.00 91.69 109 TYR A C 1
ATOM 825 O O . TYR A 1 109 ? 12.373 -0.143 -15.948 1.00 91.69 109 TYR A O 1
ATOM 833 N N . VAL A 1 110 ? 10.932 0.600 -14.386 1.00 90.00 110 VAL A N 1
ATOM 834 C CA . VAL A 1 110 ? 11.887 1.446 -13.663 1.00 90.00 110 VAL A CA 1
ATOM 835 C 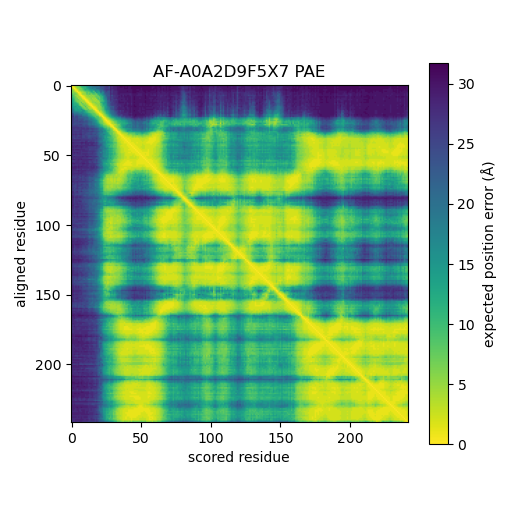C . VAL A 1 110 ? 11.882 1.163 -12.170 1.00 90.00 110 VAL A C 1
ATOM 837 O O . VAL A 1 110 ? 10.860 0.782 -11.604 1.00 90.00 110 VAL A O 1
ATOM 840 N N . GLY A 1 111 ? 13.012 1.389 -11.518 1.00 87.62 111 GLY A N 1
ATOM 841 C CA . GLY A 1 111 ? 13.147 1.213 -10.080 1.00 87.62 111 GLY A CA 1
ATOM 842 C C . GLY A 1 111 ? 14.504 1.685 -9.567 1.00 87.62 111 GLY A C 1
ATOM 843 O O . GLY A 1 111 ? 15.267 2.313 -10.312 1.00 87.62 111 GLY A O 1
ATOM 844 N N . PRO A 1 112 ? 14.799 1.426 -8.285 1.00 82.75 112 PRO A N 1
ATOM 845 C CA . PRO A 1 112 ? 16.092 1.755 -7.710 1.00 82.75 112 PRO A CA 1
ATOM 846 C C . PRO A 1 112 ? 17.192 0.905 -8.358 1.00 82.75 112 PRO A C 1
ATOM 848 O O . PRO A 1 112 ? 17.004 -0.282 -8.617 1.00 82.75 112 PRO A O 1
ATOM 851 N N . SER A 1 113 ? 18.352 1.510 -8.597 1.00 83.62 113 SER A N 1
ATOM 852 C CA . SER A 1 113 ? 19.556 0.800 -9.029 1.00 83.62 113 SER A CA 1
ATOM 853 C C . SER A 1 113 ? 20.791 1.408 -8.380 1.00 83.62 113 SER A C 1
ATOM 855 O O . SER A 1 113 ? 20.807 2.594 -8.047 1.00 83.62 113 SER A O 1
ATOM 857 N N . VAL A 1 114 ? 21.853 0.616 -8.276 1.00 76.00 114 VAL A N 1
ATOM 858 C CA . VAL A 1 114 ? 23.205 1.112 -8.002 1.00 76.00 114 VAL A CA 1
ATOM 859 C C . VAL A 1 114 ? 23.858 1.497 -9.336 1.00 76.00 114 VAL A C 1
ATOM 861 O O . VAL A 1 114 ? 23.638 0.835 -10.350 1.00 76.00 114 VAL A O 1
ATOM 864 N N . GLY A 1 115 ? 24.638 2.579 -9.363 1.00 71.81 115 GLY A N 1
ATOM 865 C CA . GLY A 1 115 ? 25.166 3.174 -10.600 1.00 71.81 115 GLY A CA 1
ATOM 866 C C . GLY A 1 115 ? 24.297 4.325 -11.116 1.00 71.81 115 GLY A C 1
ATOM 867 O O . GLY A 1 115 ? 23.376 4.769 -10.432 1.00 71.81 115 GLY A O 1
ATOM 868 N N . GLY A 1 116 ? 24.618 4.863 -12.296 1.00 72.62 116 GLY A N 1
ATOM 869 C CA . GLY A 1 116 ? 23.847 5.967 -12.866 1.00 72.62 116 GLY A CA 1
ATOM 870 C C . GLY A 1 116 ? 24.613 6.903 -13.793 1.00 72.62 116 GLY A C 1
ATOM 871 O O . GLY A 1 116 ? 25.734 6.615 -14.209 1.00 72.62 116 GLY A O 1
ATOM 872 N N . VAL A 1 117 ? 23.994 8.029 -14.132 1.00 71.25 117 VAL A N 1
ATOM 873 C CA . VAL A 1 117 ? 24.591 9.051 -15.001 1.00 71.25 117 VAL A CA 1
ATOM 874 C C . VAL A 1 117 ? 25.341 10.071 -14.149 1.00 71.25 117 VAL A C 1
ATOM 876 O O . VAL A 1 117 ? 24.824 10.514 -13.132 1.00 71.25 117 VAL A O 1
ATOM 879 N N . MET A 1 118 ? 26.543 10.470 -14.566 1.00 72.25 118 MET A N 1
ATOM 880 C CA . MET A 1 118 ? 27.242 11.619 -13.983 1.00 72.25 118 MET A CA 1
ATOM 881 C C . MET A 1 118 ? 27.135 12.840 -14.888 1.00 72.25 118 MET A C 1
ATOM 883 O O . MET A 1 118 ? 27.392 12.748 -16.093 1.00 72.25 118 MET A O 1
ATOM 887 N N . ALA A 1 119 ? 26.836 13.990 -14.287 1.00 69.25 119 ALA A N 1
ATOM 888 C CA . ALA A 1 119 ? 27.071 15.298 -14.877 1.00 69.25 119 ALA A CA 1
ATOM 889 C C . ALA A 1 119 ? 28.572 15.525 -15.130 1.00 69.25 119 ALA A C 1
ATOM 891 O O . ALA A 1 119 ? 29.440 14.865 -14.550 1.00 69.25 119 ALA A O 1
ATOM 892 N N . ALA A 1 120 ? 28.887 16.469 -16.019 1.00 71.25 120 ALA A N 1
ATOM 893 C CA . ALA A 1 120 ? 30.267 16.792 -16.387 1.00 71.25 120 ALA A CA 1
ATOM 894 C C . ALA A 1 120 ? 31.116 17.291 -15.200 1.00 71.25 120 ALA A C 1
ATOM 896 O O . ALA A 1 120 ? 32.335 17.142 -15.217 1.00 71.25 120 ALA A O 1
ATOM 897 N N . ASP A 1 121 ? 30.476 17.842 -14.167 1.00 77.38 121 ASP A N 1
ATOM 898 C CA . ASP A 1 121 ? 31.098 18.310 -12.924 1.00 77.38 121 ASP A CA 1
ATOM 899 C C . ASP A 1 121 ? 31.333 17.193 -11.887 1.00 77.38 121 ASP A C 1
ATOM 901 O O . ASP A 1 121 ? 31.845 17.453 -10.801 1.00 77.38 121 ASP A O 1
ATOM 905 N N . GLY A 1 122 ? 30.986 15.943 -12.217 1.00 71.88 122 GLY A N 1
ATOM 906 C CA . GLY A 1 122 ? 31.095 14.808 -11.305 1.00 71.88 122 GLY A CA 1
ATOM 907 C C . GLY A 1 122 ? 29.904 14.647 -10.358 1.00 71.88 122 GLY A C 1
ATOM 908 O O . GLY A 1 122 ? 29.977 13.829 -9.444 1.00 71.88 122 GLY A O 1
ATOM 909 N N . THR A 1 123 ? 28.806 15.376 -10.560 1.00 74.62 123 THR A N 1
ATOM 910 C CA . THR A 1 123 ? 27.568 15.162 -9.803 1.00 74.62 123 THR A CA 1
ATOM 911 C C . THR A 1 123 ? 26.841 13.913 -10.300 1.00 74.62 123 THR A C 1
ATOM 913 O O . THR A 1 123 ? 26.569 13.779 -11.493 1.00 74.62 123 THR A O 1
ATOM 916 N N . GLN A 1 124 ? 26.468 13.011 -9.388 1.00 72.56 124 GLN A N 1
ATOM 917 C CA . GLN A 1 124 ? 25.611 11.867 -9.710 1.00 72.56 124 GLN A CA 1
ATOM 918 C C . GLN A 1 124 ? 24.188 12.358 -9.983 1.00 72.56 124 GLN A C 1
ATOM 920 O O . GLN A 1 124 ? 23.515 12.896 -9.105 1.00 72.56 124 GLN A O 1
ATOM 925 N N . LEU A 1 125 ? 23.715 12.142 -11.203 1.00 70.12 125 LEU A N 1
ATOM 926 C CA . LEU A 1 125 ? 22.329 12.352 -11.589 1.00 70.12 125 LEU A CA 1
ATOM 927 C C . LEU A 1 125 ? 21.534 11.135 -11.092 1.00 70.12 125 LEU A C 1
ATOM 929 O O . LEU A 1 125 ? 21.967 9.993 -11.223 1.00 70.12 125 LEU A O 1
ATOM 933 N N . GLY A 1 126 ? 20.433 11.376 -10.385 1.00 63.78 126 GLY A N 1
ATOM 934 C CA . GLY A 1 126 ? 19.703 10.344 -9.644 1.00 63.78 126 GLY A CA 1
ATOM 935 C C . GLY A 1 126 ? 18.749 9.491 -10.488 1.00 63.78 126 GLY A C 1
ATOM 936 O O . GLY A 1 126 ? 18.452 9.796 -11.641 1.00 63.78 126 GLY A O 1
ATOM 937 N N . ALA A 1 127 ? 18.262 8.419 -9.859 1.00 69.75 127 ALA A N 1
ATOM 938 C CA . ALA A 1 127 ? 17.216 7.504 -10.327 1.00 69.75 127 ALA A CA 1
ATOM 939 C C . ALA A 1 127 ? 15.845 8.226 -10.511 1.00 69.75 127 ALA A C 1
ATOM 941 O O . ALA A 1 127 ? 15.689 9.347 -10.021 1.00 69.75 127 ALA A O 1
ATOM 942 N N . PRO A 1 128 ? 14.826 7.626 -11.170 1.00 74.38 128 PRO A N 1
ATOM 943 C CA . PRO A 1 128 ? 14.693 6.205 -11.495 1.00 74.38 128 PRO A CA 1
ATOM 944 C C . PRO A 1 128 ? 15.437 5.772 -12.766 1.00 74.38 128 PRO A C 1
ATOM 946 O O . PRO A 1 128 ? 15.446 6.477 -13.777 1.00 74.38 128 PRO A O 1
ATOM 949 N N . TYR A 1 129 ? 15.997 4.562 -12.711 1.00 84.94 129 TYR A N 1
ATOM 950 C CA . TYR A 1 129 ? 16.636 3.866 -13.829 1.00 84.94 129 TYR A CA 1
ATOM 951 C C . TYR A 1 129 ? 15.779 2.691 -14.272 1.00 84.94 129 TYR A C 1
ATOM 953 O O . TYR A 1 129 ? 15.012 2.148 -13.474 1.00 84.94 129 TYR A O 1
ATOM 961 N N . GLY A 1 130 ? 15.891 2.280 -15.533 1.00 88.88 130 GLY A N 1
ATOM 962 C CA . GLY A 1 130 ? 15.038 1.213 -16.037 1.00 88.88 130 GLY A CA 1
ATOM 963 C C . GLY A 1 130 ? 15.545 0.451 -17.240 1.00 88.88 130 GLY A C 1
ATOM 964 O O . GLY A 1 130 ? 16.539 0.808 -17.872 1.00 88.88 130 GLY A O 1
ATOM 965 N N . ILE A 1 131 ? 14.796 -0.601 -17.548 1.00 90.25 131 ILE A N 1
ATOM 966 C CA . ILE A 1 131 ? 14.997 -1.481 -18.692 1.00 90.25 131 ILE A CA 1
ATOM 967 C C . ILE A 1 131 ? 13.669 -1.693 -19.413 1.00 90.25 131 ILE A C 1
ATOM 969 O O . ILE A 1 131 ? 12.627 -1.901 -18.785 1.00 90.25 131 ILE A O 1
ATOM 973 N N . ALA A 1 132 ? 13.701 -1.646 -20.740 1.00 91.25 132 ALA A N 1
ATOM 974 C CA . ALA A 1 132 ? 12.617 -2.157 -21.559 1.00 91.25 132 ALA A CA 1
ATOM 975 C C . ALA A 1 132 ? 12.921 -3.613 -21.898 1.00 91.25 132 ALA A C 1
ATOM 977 O O . ALA A 1 132 ? 13.928 -3.899 -22.550 1.00 91.25 132 ALA A O 1
ATOM 978 N N . VAL A 1 133 ? 12.071 -4.522 -21.434 1.00 92.75 133 VAL A N 1
ATOM 979 C CA . VAL A 1 133 ? 12.302 -5.964 -21.517 1.00 92.75 133 VAL A CA 1
ATOM 980 C C . VAL A 1 133 ? 11.100 -6.659 -22.142 1.00 92.75 133 VAL A C 1
ATOM 982 O O . VAL A 1 133 ? 9.947 -6.336 -21.853 1.00 92.75 133 VAL A O 1
ATOM 985 N N . THR A 1 134 ? 11.376 -7.591 -23.048 1.00 93.56 134 THR A N 1
ATOM 986 C CA . THR A 1 134 ? 10.355 -8.446 -23.659 1.00 93.56 134 THR A CA 1
ATOM 987 C C . THR A 1 134 ? 9.865 -9.502 -22.665 1.00 93.56 134 THR A C 1
ATOM 989 O O . THR A 1 134 ? 10.545 -9.819 -21.690 1.00 93.56 134 THR A O 1
ATOM 992 N N . ASP A 1 135 ? 8.714 -10.119 -22.939 1.00 91.75 135 ASP A N 1
ATOM 993 C CA . ASP A 1 135 ? 8.204 -11.233 -22.123 1.00 91.75 135 ASP A CA 1
ATOM 994 C C . ASP A 1 135 ? 9.163 -12.443 -22.089 1.00 91.75 135 ASP A C 1
ATOM 996 O O . ASP A 1 135 ? 9.125 -13.224 -21.144 1.00 91.75 135 ASP A O 1
ATOM 1000 N N . GLY A 1 136 ? 10.046 -12.581 -23.087 1.00 92.12 136 GLY A N 1
ATOM 1001 C CA . GLY A 1 136 ? 11.079 -13.621 -23.144 1.00 92.12 136 GLY A CA 1
ATOM 1002 C C . GLY A 1 136 ? 12.360 -13.299 -22.365 1.00 92.12 136 GLY A C 1
ATOM 1003 O O . GLY A 1 136 ? 13.298 -14.090 -22.407 1.00 92.12 136 GLY A O 1
ATOM 1004 N N . GLY A 1 137 ? 12.435 -12.150 -21.687 1.00 92.44 137 GLY A N 1
ATOM 1005 C CA . GLY A 1 137 ? 13.616 -11.745 -20.919 1.00 92.44 137 GLY A CA 1
ATOM 1006 C C . GLY A 1 137 ? 14.588 -10.842 -21.669 1.00 92.44 137 GLY A C 1
ATOM 1007 O O . GLY A 1 137 ? 15.438 -10.229 -21.031 1.00 92.44 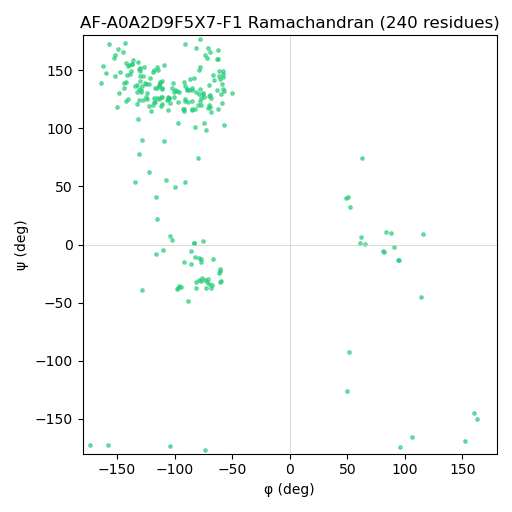137 GLY A O 1
ATOM 1008 N N . GLU A 1 138 ? 14.467 -10.700 -22.990 1.00 92.56 138 GLU A N 1
ATOM 1009 C CA . GLU A 1 138 ? 15.410 -9.896 -23.772 1.00 92.56 138 GLU A CA 1
ATOM 1010 C C . GLU A 1 138 ? 15.249 -8.403 -23.470 1.00 92.56 138 GLU A C 1
ATOM 1012 O O . GLU A 1 138 ? 14.177 -7.827 -23.691 1.00 92.56 138 GLU A O 1
ATOM 1017 N N . VAL A 1 139 ? 16.318 -7.774 -22.983 1.00 90.81 139 VAL A N 1
ATOM 1018 C CA . VAL A 1 139 ? 16.382 -6.341 -22.697 1.00 90.81 139 VAL A CA 1
ATOM 1019 C C . VAL A 1 139 ? 16.745 -5.602 -23.973 1.00 90.81 139 VAL A C 1
ATOM 1021 O O . VAL A 1 139 ? 17.826 -5.781 -24.521 1.00 90.81 139 VAL A O 1
ATOM 1024 N N . LYS A 1 140 ? 15.834 -4.758 -24.450 1.00 87.50 140 LYS A N 1
ATOM 1025 C CA . LYS A 1 140 ? 16.000 -4.013 -25.701 1.00 87.50 140 LYS A CA 1
ATOM 1026 C C . LYS A 1 140 ? 16.526 -2.607 -25.478 1.00 87.50 140 LYS A C 1
ATOM 1028 O O . LYS A 1 140 ? 17.311 -2.144 -26.294 1.00 87.50 140 LYS A O 1
ATOM 1033 N N . PHE A 1 141 ? 16.121 -1.952 -24.391 1.00 85.25 141 PHE A N 1
ATOM 1034 C CA . PHE A 1 141 ? 16.465 -0.555 -24.139 1.00 85.25 141 PHE A CA 1
ATOM 1035 C C . PHE A 1 141 ? 16.786 -0.288 -22.671 1.00 85.25 141 PHE A C 1
ATOM 1037 O O . PHE A 1 141 ? 16.239 -0.940 -21.780 1.00 85.25 141 PHE A O 1
ATOM 1044 N N . VAL A 1 142 ? 17.605 0.733 -22.429 1.00 85.25 142 VAL A N 1
ATOM 1045 C CA . VAL A 1 142 ? 17.921 1.252 -21.092 1.00 85.25 142 VAL A CA 1
ATOM 1046 C C . VAL A 1 142 ? 17.359 2.667 -20.923 1.00 85.25 142 VAL A C 1
ATOM 1048 O O . VAL A 1 142 ? 17.461 3.498 -21.824 1.00 85.25 142 VAL A O 1
ATOM 1051 N N . TYR A 1 143 ? 16.764 2.947 -19.765 1.00 82.69 143 TYR A N 1
ATOM 1052 C CA . TYR A 1 143 ? 16.084 4.205 -19.447 1.00 82.69 143 TYR A CA 1
ATOM 1053 C C . TYR A 1 143 ? 16.759 4.944 -18.290 1.00 82.69 143 TYR A C 1
ATOM 1055 O O . TYR A 1 143 ? 17.036 4.339 -17.251 1.00 82.69 143 TYR A O 1
ATOM 1063 N N . ALA A 1 144 ? 16.953 6.256 -18.441 1.00 78.50 144 ALA A N 1
ATOM 1064 C CA . ALA A 1 144 ? 17.289 7.157 -17.341 1.00 78.50 144 ALA A CA 1
ATOM 1065 C C . ALA A 1 144 ? 16.822 8.588 -17.613 1.00 78.50 144 ALA A C 1
ATOM 1067 O O . ALA A 1 144 ? 16.634 8.990 -18.756 1.00 78.50 144 ALA A O 1
ATOM 1068 N N . MET A 1 145 ? 16.705 9.389 -16.552 1.00 69.69 145 MET A N 1
ATOM 1069 C CA . MET A 1 145 ? 16.514 10.844 -16.652 1.00 69.69 145 MET A CA 1
ATOM 1070 C C . MET A 1 145 ? 15.344 11.294 -17.553 1.00 69.69 145 MET A C 1
ATOM 1072 O O . MET A 1 145 ? 15.409 12.347 -18.180 1.00 69.69 145 MET A O 1
ATOM 1076 N N . GLY A 1 146 ? 14.262 10.512 -17.633 1.00 65.19 146 GLY A N 1
ATOM 1077 C CA . GLY A 1 146 ? 13.083 10.877 -18.430 1.00 65.19 146 GLY A CA 1
ATOM 1078 C C . GLY A 1 146 ? 13.097 10.394 -19.883 1.00 65.19 146 GLY A C 1
ATOM 1079 O O . GLY A 1 146 ? 12.109 10.605 -20.581 1.00 65.19 146 GLY A O 1
ATOM 1080 N N . GLY A 1 147 ? 14.163 9.726 -20.341 1.00 66.50 147 GLY A N 1
ATOM 1081 C CA . GLY A 1 147 ? 14.293 9.234 -21.715 1.00 66.50 147 GLY A CA 1
ATOM 1082 C C . GLY A 1 147 ? 15.028 7.896 -21.821 1.00 66.50 147 GLY A C 1
ATOM 1083 O O . GLY A 1 147 ? 15.664 7.416 -20.882 1.00 66.50 147 GLY A O 1
ATOM 1084 N N . VAL A 1 148 ? 14.915 7.254 -22.980 1.00 64.44 148 VAL A N 1
ATOM 1085 C CA . VAL A 1 148 ? 15.712 6.066 -23.306 1.00 64.44 148 VAL A CA 1
ATOM 1086 C C . VAL A 1 148 ? 17.057 6.492 -23.864 1.00 64.44 148 VAL A C 1
ATOM 1088 O O . VAL A 1 148 ? 17.130 7.379 -24.715 1.00 64.44 148 VAL A O 1
ATOM 1091 N N . ILE A 1 149 ? 18.111 5.847 -23.367 1.00 65.06 149 ILE A N 1
ATOM 1092 C CA . ILE A 1 149 ? 19.491 6.224 -23.660 1.00 65.06 149 ILE A CA 1
ATOM 1093 C C . ILE A 1 149 ? 20.096 5.360 -24.775 1.00 65.06 149 ILE A C 1
ATOM 1095 O O . ILE A 1 149 ? 20.839 5.891 -25.598 1.00 65.06 149 ILE A O 1
ATOM 1099 N N . GLU A 1 150 ? 19.800 4.054 -24.840 1.00 69.44 150 GLU A N 1
ATOM 1100 C CA . GLU A 1 150 ? 20.444 3.162 -25.820 1.00 69.44 150 GLU A CA 1
ATOM 1101 C C . GLU A 1 150 ? 19.696 1.838 -26.035 1.00 69.44 150 GLU A C 1
ATOM 1103 O O . GLU A 1 150 ? 19.017 1.343 -25.128 1.00 69.44 150 GLU A O 1
ATOM 1108 N N . GLU A 1 151 ? 19.866 1.257 -27.228 1.00 65.56 151 GLU A N 1
ATOM 1109 C CA . GLU A 1 151 ? 19.556 -0.143 -27.522 1.00 65.56 151 GLU A CA 1
ATOM 1110 C C . GLU A 1 151 ? 20.631 -1.064 -26.927 1.00 65.56 151 GLU A C 1
ATOM 1112 O O . GLU A 1 151 ? 21.820 -0.868 -27.154 1.00 65.56 151 GLU A O 1
ATOM 1117 N N . THR A 1 152 ? 20.234 -2.106 -26.198 1.00 67.12 152 THR A N 1
ATOM 1118 C CA . THR A 1 152 ? 21.172 -3.078 -25.601 1.00 67.12 152 THR A CA 1
ATOM 1119 C C . THR A 1 152 ? 20.885 -4.507 -26.062 1.00 67.12 152 THR A C 1
ATOM 1121 O O . THR A 1 152 ? 20.526 -5.351 -25.239 1.00 67.12 152 THR A O 1
ATOM 1124 N N . PRO A 1 153 ? 20.997 -4.806 -27.367 1.00 63.28 153 PRO A N 1
ATOM 1125 C CA . PRO A 1 153 ? 20.598 -6.100 -27.905 1.00 63.28 153 PRO A CA 1
ATOM 1126 C C . PRO A 1 153 ? 21.412 -7.258 -27.308 1.00 63.28 153 PRO A C 1
ATOM 1128 O O . PRO A 1 153 ? 22.608 -7.136 -27.046 1.00 63.28 153 PRO A O 1
ATOM 1131 N N . GLY A 1 154 ? 20.759 -8.412 -27.129 1.00 68.25 154 GLY A N 1
ATOM 1132 C CA . GLY A 1 154 ? 21.431 -9.674 -26.797 1.00 68.25 154 GLY A CA 1
ATOM 1133 C C . GLY A 1 154 ? 21.664 -9.958 -25.309 1.00 68.25 154 GLY A C 1
ATOM 1134 O O . GLY A 1 154 ? 22.356 -10.925 -24.988 1.00 68.25 154 GLY A O 1
ATOM 1135 N N . ARG A 1 155 ? 21.089 -9.172 -24.389 1.00 80.44 155 ARG A N 1
ATOM 1136 C CA . ARG A 1 155 ? 21.116 -9.466 -22.946 1.00 80.44 155 ARG A CA 1
ATOM 1137 C C . ARG A 1 155 ? 19.739 -9.838 -22.424 1.00 80.44 155 ARG A C 1
ATOM 1139 O O . ARG A 1 155 ? 18.747 -9.216 -22.786 1.00 80.44 155 ARG A O 1
ATOM 1146 N N . ASN A 1 156 ? 19.704 -10.819 -21.525 1.00 91.06 156 ASN A N 1
ATOM 1147 C CA . ASN A 1 156 ? 18.474 -11.282 -20.896 1.00 91.06 1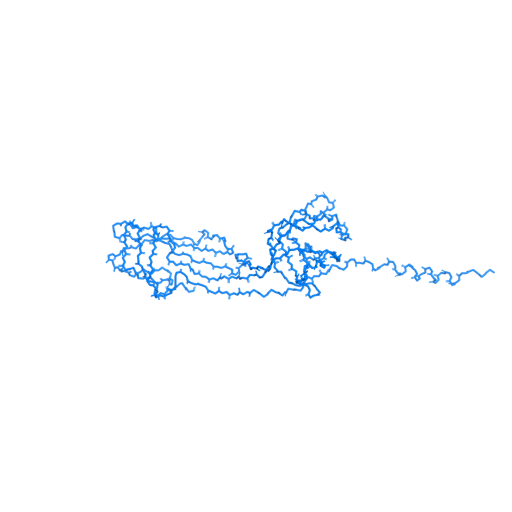56 ASN A CA 1
ATOM 1148 C C . ASN A 1 156 ? 18.445 -10.916 -19.409 1.00 91.06 156 ASN A C 1
ATOM 1150 O O . ASN A 1 156 ? 19.427 -11.121 -18.694 1.00 91.06 156 ASN A O 1
ATOM 1154 N N . ALA A 1 157 ? 17.310 -10.403 -18.947 1.00 92.69 157 ALA A N 1
ATOM 1155 C CA . ALA A 1 157 ? 16.976 -10.286 -17.538 1.00 92.69 157 ALA A CA 1
ATOM 1156 C C . ALA A 1 157 ? 16.077 -11.462 -17.140 1.00 92.69 157 ALA A C 1
ATOM 1158 O O . ALA A 1 157 ? 15.098 -11.764 -17.820 1.00 92.69 157 ALA A O 1
ATOM 1159 N N . ALA A 1 158 ? 16.401 -12.115 -16.024 1.00 96.12 158 ALA A N 1
ATOM 1160 C CA . ALA A 1 158 ? 15.534 -13.119 -15.422 1.00 96.12 158 ALA A CA 1
ATOM 1161 C C . ALA A 1 158 ? 14.567 -12.420 -14.461 1.00 96.12 158 ALA A C 1
ATOM 1163 O O . ALA A 1 158 ? 15.000 -11.704 -13.553 1.00 96.12 158 ALA A O 1
ATOM 1164 N N . PHE A 1 159 ? 13.264 -12.588 -14.679 1.00 96.75 159 PHE A N 1
ATOM 1165 C CA . PHE A 1 159 ? 12.242 -11.922 -13.883 1.00 96.75 159 PHE A CA 1
ATOM 1166 C C . PHE A 1 159 ? 10.941 -12.720 -13.817 1.00 96.75 159 PHE A C 1
ATOM 1168 O O . PHE A 1 159 ? 10.675 -13.588 -14.644 1.00 96.75 159 PHE A O 1
ATOM 1175 N N . GLU A 1 160 ? 10.104 -12.358 -12.854 1.00 96.75 160 GLU A N 1
ATOM 1176 C CA . GLU A 1 160 ? 8.699 -12.747 -12.778 1.00 96.75 160 GLU A CA 1
ATOM 1177 C C . GLU A 1 160 ? 7.801 -11.504 -12.831 1.00 96.75 160 GLU A C 1
ATOM 1179 O O . GLU A 1 160 ? 8.184 -10.420 -12.379 1.00 96.75 160 GLU A O 1
ATOM 1184 N N . LYS A 1 161 ? 6.601 -11.637 -13.408 1.00 94.38 161 LYS A N 1
ATOM 1185 C CA . LYS A 1 161 ? 5.602 -10.557 -13.394 1.00 94.38 161 LYS A CA 1
ATOM 1186 C C . LYS A 1 161 ? 5.076 -10.394 -11.970 1.00 94.38 161 LYS A C 1
ATOM 1188 O O . LYS A 1 161 ? 4.787 -11.374 -11.292 1.00 94.38 161 LYS A O 1
ATOM 1193 N N . THR A 1 162 ? 4.935 -9.153 -11.525 1.00 91.31 162 THR A N 1
ATOM 1194 C CA . THR A 1 162 ? 4.413 -8.838 -10.194 1.00 91.31 162 THR A CA 1
ATOM 1195 C C . THR A 1 162 ? 3.536 -7.591 -10.234 1.00 91.31 162 THR A C 1
ATOM 1197 O O . THR A 1 162 ? 3.445 -6.907 -11.257 1.00 91.31 162 THR A O 1
ATOM 1200 N N . THR A 1 163 ? 2.900 -7.291 -9.111 1.00 86.38 163 THR A N 1
ATOM 1201 C CA . THR A 1 163 ? 2.052 -6.117 -8.934 1.00 86.38 163 THR A CA 1
ATOM 1202 C C . THR A 1 163 ? 2.550 -5.340 -7.729 1.00 86.38 163 THR A C 1
ATOM 1204 O O . THR A 1 163 ? 2.697 -5.896 -6.642 1.00 86.38 163 THR A O 1
ATOM 1207 N N . LEU A 1 164 ? 2.805 -4.048 -7.917 1.00 83.00 164 LEU A N 1
ATOM 1208 C CA . LEU A 1 164 ? 3.133 -3.136 -6.833 1.00 83.00 164 LEU A CA 1
ATOM 1209 C C . LEU A 1 164 ? 1.853 -2.534 -6.260 1.00 83.00 164 LEU A C 1
ATOM 1211 O O . LEU A 1 164 ? 0.996 -2.038 -6.998 1.00 83.00 164 LEU A O 1
ATOM 1215 N N . VAL A 1 165 ? 1.782 -2.546 -4.935 1.00 71.50 165 VAL A N 1
ATOM 1216 C CA . VAL A 1 165 ? 0.773 -1.882 -4.111 1.00 71.50 165 VAL A CA 1
ATOM 1217 C C . VAL A 1 165 ? 1.495 -0.775 -3.345 1.00 71.50 165 VAL A C 1
ATOM 1219 O O . VAL A 1 165 ? 2.618 -0.994 -2.906 1.00 71.50 165 VAL A O 1
ATOM 1222 N N . GLY A 1 166 ? 0.886 0.403 -3.209 1.00 64.81 166 GLY A N 1
ATOM 1223 C CA . GLY A 1 166 ? 1.367 1.422 -2.267 1.00 64.81 166 GLY A CA 1
ATOM 1224 C C . GLY A 1 166 ? 1.903 2.718 -2.864 1.00 64.81 166 GLY A C 1
ATOM 1225 O O . GLY A 1 166 ? 1.454 3.796 -2.487 1.00 64.81 166 GLY A O 1
ATOM 1226 N N . GLU A 1 167 ? 2.731 2.655 -3.905 1.00 65.38 167 GLU A N 1
ATOM 1227 C CA . GLU A 1 167 ? 3.388 3.839 -4.490 1.00 65.38 167 GLU A CA 1
ATOM 1228 C C . GLU A 1 167 ? 2.593 4.492 -5.635 1.00 65.38 167 GLU A C 1
ATOM 1230 O O . GLU A 1 167 ? 3.076 4.673 -6.765 1.00 65.38 167 GLU A O 1
ATOM 1235 N N . ASN A 1 168 ? 1.331 4.817 -5.375 1.00 76.06 168 ASN A N 1
ATOM 1236 C CA . ASN A 1 168 ? 0.511 5.589 -6.299 1.00 76.06 168 ASN A CA 1
ATOM 1237 C C . ASN A 1 168 ? -0.161 6.738 -5.552 1.00 76.06 168 ASN A C 1
ATOM 1239 O O . ASN A 1 168 ? -0.746 6.516 -4.500 1.00 76.06 168 ASN A O 1
ATOM 1243 N N . GLU A 1 169 ? -0.138 7.949 -6.114 1.00 77.50 169 GLU A N 1
ATOM 1244 C CA . GLU A 1 169 ? -0.770 9.129 -5.501 1.00 77.50 169 GLU A CA 1
ATOM 1245 C C . GLU A 1 169 ? -2.278 8.987 -5.290 1.00 77.50 169 GLU A C 1
ATOM 1247 O O . GLU A 1 169 ? -2.863 9.706 -4.478 1.00 77.50 169 GLU A O 1
ATOM 1252 N N . LYS A 1 170 ? -2.906 8.073 -6.034 1.00 83.00 170 LYS A N 1
ATOM 1253 C CA . LYS A 1 170 ? -4.317 7.722 -5.891 1.00 83.00 170 LYS A CA 1
ATOM 1254 C C . LYS A 1 170 ? -4.571 6.712 -4.767 1.00 83.00 170 LYS A C 1
ATOM 1256 O O . LYS A 1 170 ? -5.732 6.505 -4.429 1.00 83.00 170 LYS A O 1
ATOM 1261 N N . ASN A 1 171 ? -3.533 6.093 -4.197 1.00 86.25 171 ASN A N 1
ATOM 1262 C CA . ASN A 1 171 ? -3.686 5.220 -3.036 1.00 86.25 171 ASN A CA 1
ATOM 1263 C C . ASN A 1 171 ? -4.070 6.051 -1.828 1.00 86.25 171 ASN A C 1
ATOM 1265 O O . ASN A 1 171 ? -3.378 7.006 -1.463 1.00 86.25 171 ASN A O 1
ATOM 1269 N N . PHE A 1 172 ? -5.160 5.646 -1.199 1.00 92.81 172 PHE A N 1
ATOM 1270 C CA . PHE A 1 172 ? -5.706 6.302 -0.031 1.00 92.81 172 PHE A CA 1
ATOM 1271 C C . PHE A 1 172 ? -6.277 5.247 0.902 1.00 92.81 172 PHE A C 1
ATOM 1273 O O . PHE A 1 172 ? -6.911 4.302 0.437 1.00 92.81 172 PHE A O 1
ATOM 1280 N N . ARG A 1 173 ? -6.058 5.410 2.205 1.00 95.06 173 ARG A N 1
ATOM 1281 C CA . ARG A 1 173 ? -6.587 4.505 3.225 1.00 95.06 173 ARG A CA 1
ATOM 1282 C C . ARG A 1 173 ? -7.010 5.280 4.461 1.00 95.06 173 ARG A C 1
ATOM 1284 O O . ARG A 1 173 ? -6.299 6.183 4.897 1.00 95.06 173 ARG A O 1
ATOM 1291 N N . GLN A 1 174 ? -8.133 4.884 5.035 1.00 97.19 174 GLN A N 1
ATOM 1292 C CA . GLN A 1 174 ? -8.674 5.355 6.300 1.00 97.19 174 GLN A CA 1
ATOM 1293 C C . GLN A 1 174 ? -8.738 4.173 7.255 1.00 97.19 174 GLN A C 1
ATOM 1295 O O . GLN A 1 174 ? -9.357 3.162 6.928 1.00 97.19 174 GLN A O 1
ATOM 1300 N N . ASP A 1 175 ? -8.134 4.327 8.429 1.00 97.94 175 ASP A N 1
ATOM 1301 C CA . ASP A 1 175 ? -8.244 3.356 9.511 1.00 97.94 175 ASP A CA 1
ATOM 1302 C C . ASP A 1 175 ? -9.003 3.981 10.685 1.00 97.94 175 ASP A C 1
ATOM 1304 O O . ASP A 1 175 ? -8.719 5.114 11.089 1.00 97.94 175 ASP A O 1
ATOM 1308 N N . PHE A 1 176 ? -9.919 3.215 11.272 1.00 98.31 176 PHE A N 1
ATOM 1309 C CA . PHE A 1 176 ? -10.506 3.494 12.582 1.00 98.31 176 PHE A CA 1
ATOM 1310 C C . PHE A 1 176 ? -10.151 2.354 13.532 1.00 98.31 176 PHE A C 1
ATOM 1312 O O . PHE A 1 176 ? -10.441 1.200 13.232 1.00 98.31 176 PHE A O 1
ATOM 1319 N N . LEU A 1 177 ? -9.500 2.663 14.646 1.00 97.50 177 LEU A N 1
ATOM 1320 C CA . LEU A 1 177 ? -8.860 1.707 15.545 1.00 97.50 177 LEU A CA 1
ATOM 1321 C C . LEU A 1 177 ? -9.496 1.742 16.926 1.00 97.50 177 LEU A C 1
ATOM 1323 O O . LEU A 1 177 ? -9.940 2.799 17.373 1.00 97.50 177 LEU A O 1
ATOM 1327 N N . TYR A 1 178 ? -9.481 0.608 17.619 1.00 97.06 178 TYR A N 1
ATOM 1328 C CA . TYR A 1 178 ? -9.903 0.516 19.012 1.00 97.06 178 TYR A CA 1
ATOM 1329 C C . TYR A 1 178 ? -8.707 0.585 19.953 1.00 97.06 178 TYR A C 1
ATOM 1331 O O . TYR A 1 178 ? -7.817 -0.253 19.899 1.00 97.06 178 TYR A O 1
ATOM 1339 N N . ASN A 1 179 ? -8.716 1.549 20.869 1.00 95.88 179 ASN A N 1
ATOM 1340 C CA . ASN A 1 179 ? -7.644 1.754 21.848 1.00 95.88 179 ASN A CA 1
ATOM 1341 C C . ASN A 1 179 ? -8.010 1.259 23.251 1.00 95.88 179 ASN A C 1
ATOM 1343 O O . ASN A 1 179 ? -7.273 1.505 24.205 1.00 95.88 179 ASN A O 1
ATOM 1347 N N . GLY A 1 180 ? -9.148 0.582 23.396 1.00 94.44 180 GLY A N 1
ATOM 1348 C CA . GLY A 1 180 ? -9.599 0.039 24.669 1.00 94.44 180 GLY A CA 1
ATOM 1349 C C . GLY A 1 180 ? -10.750 0.807 25.302 1.00 94.44 180 GLY A C 1
ATOM 1350 O O . GLY A 1 180 ? -11.44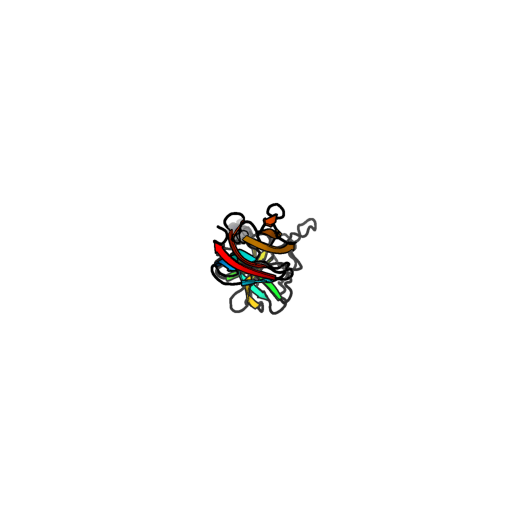3 1.610 24.674 1.00 94.44 180 GLY A O 1
ATOM 1351 N N . ARG A 1 181 ? -10.970 0.507 26.580 1.00 93.50 181 ARG A N 1
ATOM 1352 C CA . ARG A 1 181 ? -12.122 0.943 27.367 1.00 93.50 181 ARG A CA 1
ATOM 1353 C C . ARG A 1 181 ? -11.689 1.347 28.770 1.00 93.50 181 ARG A C 1
ATOM 1355 O O . ARG A 1 181 ? -10.830 0.704 29.365 1.00 93.50 181 ARG A O 1
ATOM 1362 N N . ASN A 1 182 ? -12.366 2.338 29.340 1.00 91.06 182 ASN A N 1
ATOM 1363 C CA . ASN A 1 182 ? -12.289 2.690 30.754 1.00 91.06 182 ASN A CA 1
ATOM 1364 C C . ASN A 1 182 ? -13.704 2.857 31.307 1.00 91.06 182 ASN A C 1
ATOM 1366 O O . ASN A 1 182 ? -14.377 3.838 31.005 1.00 91.06 182 ASN A O 1
ATOM 1370 N N . LYS A 1 183 ? -14.149 1.903 32.132 1.00 86.88 183 LYS A N 1
ATOM 1371 C CA . LYS A 1 183 ? -15.506 1.855 32.701 1.00 86.88 183 LYS A CA 1
ATOM 1372 C C . LYS A 1 183 ? -16.597 1.980 31.639 1.00 86.88 183 LYS A C 1
ATOM 1374 O O . LYS A 1 183 ? -16.981 0.964 31.083 1.00 86.88 183 LYS A O 1
ATOM 1379 N N . GLU A 1 184 ? -17.092 3.171 31.340 1.00 90.19 184 GLU A N 1
ATOM 1380 C CA . GLU A 1 184 ? -18.174 3.407 30.373 1.00 90.19 184 GLU A CA 1
ATOM 1381 C C . GLU A 1 184 ? -17.696 4.114 29.099 1.00 90.19 184 GLU A C 1
ATOM 1383 O O . GLU A 1 184 ? -18.464 4.245 28.151 1.00 90.19 184 GLU A O 1
ATOM 1388 N N . GLU A 1 185 ? -16.423 4.508 29.039 1.00 93.62 185 GLU A N 1
ATOM 1389 C CA . GLU A 1 185 ? -15.817 5.158 27.879 1.00 93.62 185 GLU A CA 1
ATOM 1390 C C . GLU A 1 185 ? -15.084 4.151 26.994 1.00 93.62 185 GLU A C 1
ATOM 1392 O O . GLU A 1 185 ? -14.256 3.376 27.479 1.00 93.62 185 GLU A O 1
ATOM 1397 N N . LEU A 1 186 ? -15.348 4.195 25.689 1.00 95.31 186 LEU A N 1
ATOM 1398 C CA . LEU A 1 186 ? -14.548 3.530 2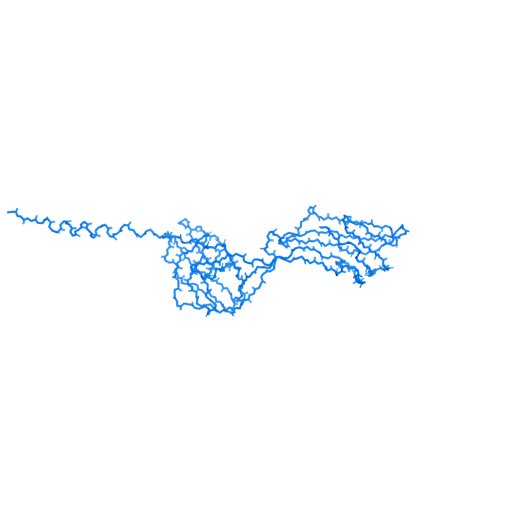4.662 1.00 95.31 186 LEU A CA 1
ATOM 1399 C C . LEU A 1 186 ? -13.636 4.543 23.971 1.00 95.31 186 LEU A C 1
ATOM 1401 O O . LEU A 1 186 ? -14.065 5.656 23.661 1.00 95.31 186 LEU A O 1
ATOM 1405 N N . PHE A 1 187 ? -12.399 4.137 23.705 1.00 96.25 187 PHE A N 1
ATOM 1406 C CA . PHE A 1 187 ? -11.359 4.960 23.100 1.00 96.25 187 PHE A CA 1
ATOM 1407 C C . PHE A 1 187 ? -11.068 4.456 21.695 1.00 96.25 187 PHE A C 1
ATOM 1409 O O . PHE A 1 187 ? -10.868 3.259 21.487 1.00 96.25 187 PHE A O 1
ATOM 1416 N N . PHE A 1 188 ? -10.992 5.375 20.740 1.00 97.00 188 PHE A N 1
ATOM 1417 C CA . PHE A 1 188 ? -10.675 5.057 19.355 1.00 97.00 188 PHE A CA 1
ATOM 1418 C C . PHE A 1 188 ? -9.683 6.063 18.781 1.00 97.00 188 PHE A C 1
ATOM 1420 O O . PHE A 1 188 ? -9.635 7.214 19.221 1.00 97.00 188 PHE A O 1
ATOM 1427 N N . SER A 1 189 ? -8.943 5.639 17.761 1.00 97.88 189 SER A N 1
ATOM 1428 C CA . SER A 1 189 ? -8.127 6.522 16.927 1.00 97.88 189 SER A CA 1
ATOM 1429 C C . SER A 1 189 ? -8.556 6.413 15.477 1.00 97.88 189 SER A C 1
ATOM 1431 O O . SER A 1 189 ? -8.856 5.336 14.976 1.00 97.88 189 SER A O 1
ATOM 1433 N N . TYR A 1 190 ? -8.515 7.531 14.778 1.00 98.12 190 TYR A N 1
ATOM 1434 C CA . TYR A 1 190 ? -8.657 7.613 13.338 1.00 98.12 190 TYR A CA 1
ATOM 1435 C C . TYR A 1 190 ? -7.342 8.061 12.718 1.00 98.12 190 TYR A C 1
ATOM 1437 O O . TYR A 1 190 ? -6.705 8.969 13.252 1.00 98.12 190 TYR A O 1
ATOM 1445 N N . ARG A 1 191 ? -6.960 7.485 11.576 1.00 97.44 191 ARG A N 1
ATOM 1446 C CA . ARG A 1 191 ? -5.786 7.918 10.804 1.00 97.44 191 ARG A CA 1
ATOM 1447 C C . ARG A 1 191 ? -5.985 7.714 9.306 1.00 97.44 191 ARG A C 1
ATOM 1449 O O . ARG A 1 191 ? -6.627 6.757 8.878 1.00 97.44 191 ARG A O 1
ATOM 1456 N N . GLU A 1 192 ? -5.381 8.593 8.513 1.00 96.50 192 GLU A N 1
ATOM 1457 C CA . GLU A 1 192 ? -5.369 8.499 7.051 1.00 96.50 192 GLU A CA 1
ATOM 1458 C C . GLU A 1 192 ? -3.964 8.252 6.502 1.00 96.50 192 GLU A C 1
ATOM 1460 O O . GLU A 1 192 ? -2.971 8.740 7.046 1.00 96.50 192 GLU A O 1
ATOM 1465 N N . PHE A 1 193 ? -3.899 7.567 5.363 1.00 94.19 193 PHE A N 1
ATOM 1466 C CA . PHE A 1 193 ? -2.683 7.338 4.594 1.00 94.19 193 PHE A CA 1
ATOM 1467 C C . PHE A 1 193 ? -2.884 7.766 3.141 1.00 94.19 193 PHE A C 1
ATOM 1469 O O . PHE A 1 193 ? -3.967 7.586 2.582 1.00 94.19 193 PHE A O 1
ATOM 1476 N N . LYS A 1 194 ? -1.834 8.304 2.518 1.00 90.88 194 LYS A N 1
ATOM 1477 C CA . LYS A 1 194 ? -1.771 8.573 1.076 1.00 90.88 194 LYS A CA 1
ATOM 1478 C C . LYS A 1 194 ? -0.446 8.060 0.532 1.00 90.88 194 LYS A C 1
ATOM 1480 O O . LYS A 1 194 ? 0.593 8.372 1.107 1.00 90.88 194 LYS A O 1
ATOM 1485 N N . SER A 1 195 ? -0.484 7.300 -0.560 1.00 85.75 195 SER A N 1
ATOM 1486 C CA . SER A 1 195 ? 0.706 6.608 -1.083 1.00 85.75 195 SER A CA 1
ATOM 1487 C C . SER A 1 195 ? 1.435 5.803 0.009 1.00 85.75 195 SER A C 1
ATOM 1489 O O . SER A 1 195 ? 2.652 5.893 0.137 1.00 85.75 195 SER A O 1
ATOM 1491 N N . ASP A 1 196 ? 0.670 5.129 0.875 1.00 83.12 196 ASP A N 1
ATOM 1492 C CA . ASP A 1 196 ? 1.121 4.409 2.080 1.00 83.12 196 ASP A CA 1
ATOM 1493 C C . ASP A 1 196 ? 1.823 5.237 3.170 1.00 83.12 196 ASP A C 1
ATOM 1495 O O . ASP A 1 196 ? 2.162 4.715 4.233 1.00 83.12 196 ASP A O 1
ATOM 1499 N N . LEU A 1 197 ? 1.960 6.549 2.985 1.00 88.31 197 LEU A N 1
ATOM 1500 C CA . LEU A 1 197 ? 2.484 7.454 4.000 1.00 88.31 197 LEU A CA 1
ATOM 1501 C C . LEU A 1 197 ? 1.360 7.938 4.909 1.00 88.31 197 LEU A C 1
ATOM 1503 O O . LEU A 1 197 ? 0.310 8.384 4.437 1.00 88.31 197 LEU A O 1
ATOM 1507 N N . ALA A 1 198 ? 1.592 7.886 6.222 1.00 92.00 198 ALA A N 1
ATOM 1508 C CA . ALA A 1 198 ? 0.675 8.464 7.197 1.00 92.00 198 ALA A CA 1
ATOM 1509 C C . ALA A 1 198 ? 0.486 9.965 6.927 1.00 92.00 198 ALA A C 1
ATOM 1511 O O . ALA A 1 198 ? 1.425 10.661 6.537 1.00 92.00 198 ALA A O 1
ATOM 1512 N N . ARG A 1 199 ? -0.727 10.471 7.160 1.00 94.06 199 ARG A N 1
ATOM 1513 C CA . ARG A 1 199 ? -1.072 11.894 7.076 1.00 94.06 199 ARG A CA 1
ATOM 1514 C C . ARG A 1 199 ? -1.313 12.429 8.4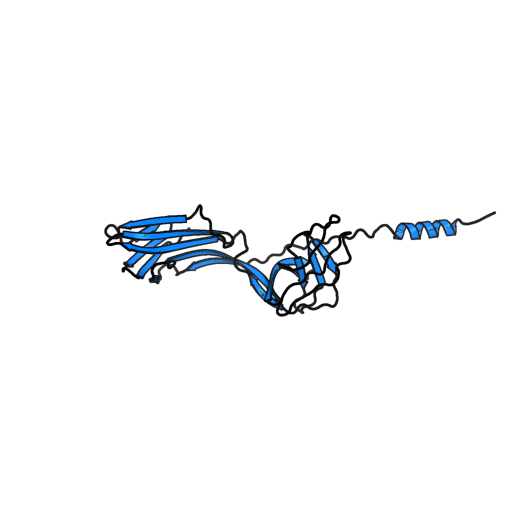95 1.00 94.06 199 ARG A C 1
ATOM 1516 O O . ARG A 1 199 ? -2.459 12.415 8.939 1.00 94.06 199 ARG A O 1
ATOM 1523 N N . PRO A 1 200 ? -0.288 12.928 9.217 1.00 91.62 200 PRO A N 1
ATOM 1524 C CA . PRO A 1 200 ? -0.416 13.264 10.642 1.00 91.62 200 PRO A CA 1
ATOM 1525 C C . PRO A 1 200 ? -1.484 14.322 10.942 1.00 91.62 200 PRO A C 1
ATOM 1527 O O . PRO A 1 200 ? -2.141 14.268 11.972 1.00 91.62 200 PRO A O 1
ATOM 1530 N N . ALA A 1 201 ? -1.715 15.254 10.011 1.00 92.88 201 ALA A N 1
ATOM 1531 C CA . ALA A 1 201 ? -2.770 16.263 10.134 1.00 92.88 201 ALA A CA 1
ATOM 1532 C C . ALA A 1 201 ? -4.202 15.681 10.084 1.00 92.88 201 ALA A C 1
ATOM 1534 O O . ALA A 1 201 ? -5.160 16.384 10.388 1.00 92.88 201 ALA A O 1
ATOM 1535 N N . PHE A 1 202 ? -4.354 14.412 9.693 1.00 93.75 202 PHE A N 1
ATOM 1536 C CA . PHE A 1 202 ? -5.625 13.696 9.566 1.00 93.75 202 PHE A CA 1
ATOM 1537 C C . PHE A 1 202 ? -5.684 12.519 10.547 1.00 93.75 202 PHE A C 1
ATOM 1539 O O . PHE A 1 202 ? -6.146 11.429 10.210 1.00 93.75 202 PHE A O 1
ATOM 1546 N N . GLN A 1 203 ? -5.200 12.759 11.764 1.00 96.50 203 GLN A N 1
ATOM 1547 C CA . GLN A 1 203 ? -5.293 11.846 12.891 1.00 96.50 203 GLN A CA 1
ATOM 1548 C C . GLN A 1 203 ? -6.149 12.468 13.994 1.00 96.50 203 GLN A C 1
ATOM 1550 O O . GLN A 1 203 ? -6.005 13.651 14.303 1.00 96.50 203 GLN A O 1
ATOM 1555 N N . GLN A 1 204 ? -7.061 11.686 14.567 1.00 97.31 204 GLN A N 1
ATOM 1556 C CA . GLN A 1 204 ? -7.933 12.138 15.652 1.00 97.31 204 GLN A CA 1
ATOM 1557 C C . GLN A 1 204 ? -8.180 11.008 16.639 1.00 97.31 204 GLN A C 1
ATOM 1559 O O . GLN A 1 204 ? -8.521 9.902 16.230 1.00 97.31 204 GLN A O 1
ATOM 1564 N N . ASP A 1 205 ? -8.081 11.318 17.926 1.00 97.56 205 ASP A N 1
ATOM 1565 C CA . ASP A 1 205 ? -8.480 10.412 18.994 1.00 97.56 205 ASP A CA 1
ATOM 1566 C C . ASP A 1 205 ? -9.853 10.829 19.507 1.00 97.56 205 ASP A C 1
ATOM 1568 O O . ASP A 1 205 ? -10.099 12.005 19.788 1.00 97.56 205 ASP A O 1
ATOM 1572 N N . VAL A 1 206 ? -10.760 9.866 19.616 1.00 96.12 206 VAL A N 1
ATOM 1573 C CA . VAL A 1 206 ? -12.149 10.107 20.008 1.00 96.12 206 VAL A CA 1
ATOM 1574 C C . VAL A 1 206 ? -12.577 9.159 21.113 1.00 96.12 206 VAL A C 1
ATOM 1576 O O . VAL A 1 206 ? -12.070 8.043 21.247 1.00 96.12 206 VAL A O 1
ATOM 1579 N N . ARG A 1 207 ? -13.515 9.634 21.932 1.00 95.62 207 ARG A N 1
ATOM 1580 C CA . ARG A 1 207 ? -14.053 8.908 23.080 1.00 95.62 207 ARG A CA 1
ATOM 1581 C C . ARG A 1 207 ? -15.565 8.939 23.032 1.00 95.62 207 ARG A C 1
ATOM 1583 O O . ARG A 1 207 ? -16.142 9.971 22.694 1.00 95.62 207 ARG A O 1
ATOM 1590 N N . TYR A 1 208 ? -16.184 7.825 23.392 1.00 93.94 208 TYR A N 1
ATOM 1591 C CA . TYR A 1 208 ? -17.636 7.702 23.436 1.00 93.94 208 TYR A CA 1
ATOM 1592 C C . TYR A 1 208 ? -18.075 7.028 24.726 1.00 93.94 208 TYR A C 1
ATOM 1594 O O . TYR A 1 208 ? -17.500 6.013 25.119 1.00 93.94 208 TYR A O 1
ATOM 1602 N N . LEU A 1 209 ? -19.122 7.570 25.342 1.00 90.56 209 LEU A N 1
ATOM 1603 C CA . LEU A 1 209 ? -19.807 6.955 26.471 1.00 90.56 209 LEU A CA 1
ATOM 1604 C C . LEU A 1 209 ? -20.810 5.924 25.943 1.00 90.56 209 LEU A C 1
ATOM 1606 O O . LEU A 1 209 ? -21.755 6.270 25.237 1.00 90.56 209 LEU A O 1
ATOM 1610 N N . ILE A 1 210 ? -20.615 4.644 26.272 1.00 84.50 210 ILE A N 1
ATOM 1611 C CA . ILE A 1 210 ? -21.491 3.564 25.784 1.00 84.50 210 ILE A CA 1
ATOM 1612 C C . ILE A 1 210 ? -22.829 3.491 26.532 1.00 84.50 210 ILE A C 1
ATOM 1614 O O . ILE A 1 210 ? -23.758 2.835 26.062 1.00 84.50 210 ILE A O 1
ATOM 1618 N N . ALA A 1 211 ? -22.928 4.154 27.689 1.00 82.38 211 ALA A N 1
ATOM 1619 C CA . ALA A 1 211 ? -24.175 4.281 28.441 1.00 82.38 211 ALA A CA 1
ATOM 1620 C C . ALA A 1 211 ? -25.260 5.007 27.624 1.00 82.38 211 ALA A C 1
ATOM 1622 O O . ALA A 1 211 ? -26.435 4.660 27.727 1.00 82.38 211 ALA A O 1
ATOM 1623 N N . ASP A 1 212 ? -24.854 5.947 26.765 1.00 80.88 212 ASP A N 1
ATOM 1624 C CA . ASP A 1 212 ? -25.768 6.759 25.958 1.00 80.88 212 ASP A CA 1
ATOM 1625 C C . ASP A 1 212 ? -26.237 6.021 24.697 1.00 80.88 212 ASP A C 1
ATOM 1627 O O . ASP A 1 212 ? -27.382 6.155 24.264 1.00 80.88 212 ASP A O 1
ATOM 1631 N N . SER A 1 213 ? -25.342 5.252 24.070 1.00 89.50 213 SER A N 1
ATOM 1632 C CA . SER A 1 213 ? -25.612 4.571 22.805 1.00 89.50 213 SER A CA 1
ATOM 1633 C C . SER A 1 213 ? -24.586 3.476 22.522 1.00 89.50 213 SER A C 1
ATOM 1635 O O . SER A 1 213 ? -23.379 3.672 22.651 1.00 89.50 213 SER A O 1
ATOM 1637 N N . LYS A 1 214 ? -25.067 2.332 22.019 1.00 92.06 214 LYS A N 1
ATOM 1638 C CA . LYS A 1 214 ? -24.211 1.287 21.430 1.00 92.06 214 LYS A CA 1
ATOM 1639 C C . LYS A 1 214 ? -23.768 1.604 19.999 1.00 92.06 214 LYS A C 1
ATOM 1641 O O . LYS A 1 214 ? -22.891 0.927 19.467 1.00 92.06 214 LYS A O 1
ATOM 1646 N N . ASN A 1 215 ? -24.372 2.609 19.372 1.00 94.62 215 ASN A N 1
ATOM 1647 C CA . ASN A 1 215 ? -24.007 3.073 18.042 1.00 94.62 215 ASN A CA 1
ATOM 1648 C C . ASN A 1 215 ? -22.962 4.179 18.161 1.00 94.62 215 ASN A C 1
ATOM 1650 O O . ASN A 1 215 ? -23.209 5.201 18.804 1.00 94.62 215 ASN A O 1
ATOM 1654 N N . ILE A 1 216 ? -21.825 3.975 17.505 1.00 95.31 216 ILE A N 1
ATOM 1655 C CA . ILE A 1 216 ? -20.727 4.929 17.419 1.00 95.31 216 ILE A CA 1
ATOM 1656 C C . ILE A 1 216 ? -20.734 5.537 16.019 1.00 95.31 216 ILE A C 1
ATOM 1658 O O . ILE A 1 216 ? -20.752 4.831 15.006 1.00 95.31 216 ILE A O 1
ATOM 1662 N N . GLY A 1 217 ? -20.739 6.866 15.969 1.00 95.56 217 GLY A N 1
ATOM 1663 C CA . GLY A 1 217 ? -20.669 7.631 14.732 1.00 95.56 217 GLY A CA 1
ATOM 1664 C C . GLY A 1 217 ? -19.432 8.511 14.712 1.00 95.56 217 GLY A C 1
ATOM 1665 O O . GLY A 1 217 ? -19.302 9.397 15.554 1.00 95.56 217 GLY A O 1
ATOM 1666 N N . PHE A 1 218 ? -18.559 8.302 13.730 1.00 96.62 218 PHE A N 1
ATOM 1667 C CA . PHE A 1 218 ? -17.371 9.122 13.504 1.00 96.62 218 PHE A CA 1
ATOM 1668 C C . PHE A 1 218 ? -17.285 9.487 12.021 1.00 96.62 218 PHE A C 1
ATOM 1670 O O . PHE A 1 218 ? -17.256 8.606 11.166 1.00 96.62 218 PHE A O 1
ATOM 1677 N N . LYS A 1 219 ? -17.286 10.784 11.684 1.00 95.50 219 LYS A N 1
ATOM 1678 C CA . LYS A 1 219 ? -17.485 11.245 10.294 1.00 95.50 219 LYS A CA 1
ATOM 1679 C C . LYS A 1 219 ? -18.723 10.568 9.667 1.00 95.50 219 LYS A C 1
ATOM 1681 O O . LYS A 1 219 ? -19.807 10.633 10.254 1.00 95.50 219 LYS A O 1
ATOM 1686 N N . SER A 1 220 ? -18.588 9.917 8.512 1.00 96.38 220 SER A N 1
ATOM 1687 C CA . SER A 1 220 ? -19.638 9.122 7.863 1.00 96.38 220 SER A CA 1
ATOM 1688 C C . SER A 1 220 ? -19.723 7.671 8.357 1.00 96.38 220 SER A C 1
ATOM 1690 O O . SER A 1 220 ? -20.786 7.070 8.203 1.00 96.38 220 SER A O 1
ATOM 1692 N N . LEU A 1 221 ? -18.685 7.147 9.027 1.00 97.94 221 LEU A N 1
ATOM 1693 C CA . LEU A 1 221 ? -18.673 5.796 9.598 1.00 97.94 221 LEU A CA 1
ATOM 1694 C C . LEU A 1 221 ? -19.743 5.661 10.685 1.00 97.94 221 LEU A C 1
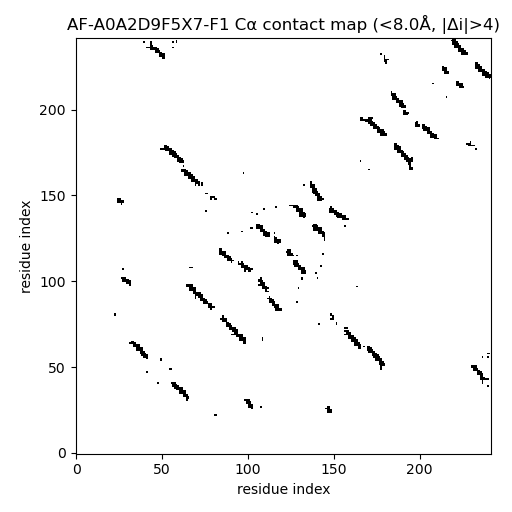ATOM 1696 O O . LEU A 1 221 ? -19.872 6.508 11.578 1.00 97.94 221 LEU A O 1
ATOM 1700 N N . ARG A 1 222 ? -20.504 4.572 10.620 1.00 97.69 222 ARG A N 1
ATOM 1701 C CA . ARG A 1 222 ? -21.441 4.121 11.650 1.00 97.69 222 ARG A CA 1
ATOM 1702 C C . ARG A 1 222 ? -21.128 2.672 11.983 1.00 97.69 222 ARG A C 1
ATOM 1704 O O . ARG A 1 222 ? -21.133 1.816 11.098 1.00 97.69 222 ARG A O 1
ATOM 1711 N N . LEU A 1 223 ? -20.876 2.405 13.256 1.00 96.69 223 LEU A N 1
ATOM 1712 C CA . LEU A 1 223 ? -20.684 1.056 13.775 1.00 96.69 223 LEU A CA 1
ATOM 1713 C C . LEU A 1 223 ? -21.567 0.842 14.998 1.00 96.69 223 LEU A C 1
ATOM 1715 O O . LEU A 1 223 ? -21.814 1.768 15.771 1.00 96.69 223 LEU A O 1
ATOM 1719 N N . ARG A 1 224 ? -21.998 -0.398 15.194 1.00 97.38 224 ARG A N 1
ATOM 1720 C CA . ARG A 1 224 ? -22.738 -0.825 16.375 1.00 97.38 224 ARG A CA 1
ATOM 1721 C C . ARG A 1 224 ? -21.884 -1.765 17.201 1.00 97.38 224 ARG A C 1
ATOM 1723 O O . ARG A 1 224 ? -21.501 -2.840 16.742 1.00 97.38 224 ARG A O 1
ATOM 1730 N N . VAL A 1 225 ? -21.614 -1.364 18.435 1.00 96.62 225 VAL A N 1
ATOM 1731 C CA . VAL A 1 225 ? -20.916 -2.179 19.427 1.00 96.62 225 VAL A CA 1
ATOM 1732 C C . VAL A 1 225 ? -21.894 -3.203 19.988 1.00 96.62 225 VAL A C 1
ATOM 1734 O O . VAL A 1 225 ? -22.976 -2.864 20.467 1.00 96.62 225 VAL A O 1
ATOM 1737 N N . LEU A 1 226 ? -21.522 -4.476 19.931 1.00 96.44 226 LEU A N 1
ATOM 1738 C CA . LEU A 1 226 ? -22.281 -5.558 20.552 1.00 96.44 226 LEU A CA 1
ATOM 1739 C C . LEU A 1 226 ? -21.815 -5.752 21.995 1.00 96.44 226 LEU A C 1
ATOM 1741 O O . LEU A 1 226 ? -22.636 -5.763 22.917 1.00 96.44 226 LEU A O 1
ATOM 1745 N N . GLU A 1 227 ? -20.496 -5.829 22.165 1.00 94.56 227 GLU A N 1
ATOM 1746 C CA . GLU A 1 227 ? -19.810 -6.071 23.428 1.00 94.56 227 GLU A CA 1
ATOM 1747 C C . GLU A 1 227 ? -18.419 -5.429 23.400 1.00 94.56 227 GLU A C 1
ATOM 1749 O O . GLU A 1 227 ? -17.773 -5.399 22.355 1.00 94.56 227 GLU A O 1
ATOM 1754 N N . ALA A 1 228 ? -17.957 -4.921 24.540 1.00 93.38 228 ALA A N 1
ATOM 1755 C CA . ALA A 1 228 ? -16.597 -4.422 24.706 1.00 93.38 228 ALA A CA 1
ATOM 1756 C C . ALA A 1 228 ? -16.091 -4.787 26.102 1.00 93.38 228 ALA A C 1
ATOM 1758 O O . ALA A 1 228 ? -16.716 -4.421 27.101 1.00 93.38 228 ALA A O 1
ATOM 1759 N N . THR A 1 229 ? -14.966 -5.481 26.182 1.00 90.50 229 THR A N 1
ATOM 1760 C CA . THR A 1 229 ? -14.271 -5.810 27.428 1.00 90.50 229 THR A CA 1
ATOM 1761 C C . THR A 1 229 ? -13.046 -4.906 27.589 1.00 90.50 229 THR A C 1
ATOM 1763 O O . THR A 1 229 ? -12.828 -3.963 26.824 1.00 90.50 229 THR A O 1
ATOM 1766 N N . ASN A 1 230 ? -12.233 -5.170 28.609 1.00 85.19 230 ASN A N 1
ATOM 1767 C CA . ASN A 1 230 ? -10.922 -4.545 28.777 1.00 85.19 230 ASN A CA 1
ATOM 1768 C C . ASN A 1 230 ? -9.849 -5.107 27.822 1.00 85.19 230 ASN A C 1
ATOM 1770 O O . ASN A 1 230 ? -8.695 -4.716 27.955 1.00 85.19 230 ASN A O 1
ATOM 1774 N N . GLN A 1 231 ? -10.198 -6.032 26.922 1.00 89.56 231 GLN A N 1
ATOM 1775 C CA . GLN A 1 231 ? -9.272 -6.670 25.978 1.00 89.56 231 GLN A CA 1
ATOM 1776 C C . GLN A 1 231 ? -9.769 -6.589 24.537 1.00 89.56 231 GLN A C 1
ATOM 1778 O O . GLN A 1 231 ? -8.978 -6.313 23.640 1.00 89.56 231 GLN A O 1
ATOM 1783 N N . ASP A 1 232 ? -11.075 -6.756 24.329 1.00 96.25 232 ASP A N 1
ATOM 1784 C CA . ASP A 1 232 ? -11.650 -6.932 23.000 1.00 96.25 232 ASP A CA 1
ATOM 1785 C C . ASP A 1 232 ? -12.912 -6.100 22.807 1.00 96.25 232 ASP A C 1
ATOM 1787 O O . ASP A 1 232 ? -13.607 -5.724 23.755 1.00 96.25 232 ASP A O 1
ATOM 1791 N N . ILE A 1 233 ? -13.241 -5.856 21.546 1.00 96.94 233 ILE A N 1
ATOM 1792 C CA . ILE A 1 233 ? -14.502 -5.275 21.114 1.00 96.94 233 ILE A CA 1
ATOM 1793 C C . ILE A 1 233 ? -15.112 -6.137 20.017 1.00 96.94 233 ILE A C 1
ATOM 1795 O O . ILE A 1 233 ? -14.455 -6.523 19.054 1.00 96.94 233 ILE A O 1
ATOM 1799 N N . THR A 1 234 ? -16.401 -6.424 20.155 1.00 98.06 234 THR A N 1
ATOM 1800 C CA . THR A 1 234 ? -17.209 -7.084 19.134 1.00 98.06 234 THR A CA 1
ATOM 1801 C C . THR A 1 234 ? -18.216 -6.087 18.578 1.00 98.06 234 THR A C 1
ATOM 1803 O O . THR A 1 234 ? -18.970 -5.467 19.331 1.00 98.06 234 THR A O 1
ATOM 1806 N N . TYR A 1 235 ? -18.246 -5.932 17.258 1.00 98.00 235 TYR A N 1
ATOM 1807 C CA . TYR A 1 235 ? -18.972 -4.859 16.579 1.00 98.00 235 TYR A CA 1
ATOM 1808 C C . TYR A 1 235 ? -19.483 -5.291 15.197 1.00 98.00 235 TYR A C 1
ATOM 1810 O O . TYR A 1 235 ? -19.126 -6.348 14.674 1.00 98.00 235 TYR A O 1
ATOM 1818 N N . ILE A 1 236 ? -20.353 -4.461 14.622 1.00 98.25 236 ILE A N 1
ATOM 1819 C CA . ILE A 1 236 ? -20.822 -4.550 13.236 1.00 98.25 236 ILE A CA 1
ATOM 1820 C C . ILE A 1 236 ? -20.652 -3.172 12.594 1.00 98.25 236 ILE A C 1
ATOM 1822 O O . ILE A 1 236 ? -21.088 -2.171 13.164 1.00 98.25 236 ILE A O 1
ATOM 1826 N N . ILE A 1 237 ? -20.051 -3.115 11.405 1.00 98.12 237 ILE A N 1
ATOM 1827 C CA . ILE A 1 237 ? -20.038 -1.900 10.577 1.00 98.12 237 ILE A CA 1
ATOM 1828 C C . ILE A 1 237 ? -21.405 -1.778 9.905 1.00 98.12 237 ILE A C 1
ATOM 1830 O O . ILE A 1 237 ? -21.803 -2.668 9.157 1.00 98.12 237 ILE A O 1
ATOM 1834 N N . GLU A 1 238 ? -22.123 -0.690 10.168 1.00 97.69 238 GLU A N 1
ATOM 1835 C CA . GLU A 1 238 ? -23.450 -0.427 9.593 1.00 97.69 238 GLU A CA 1
ATOM 1836 C C . GLU A 1 238 ? -23.362 0.492 8.373 1.00 97.69 238 GLU A C 1
ATOM 1838 O O . GLU A 1 238 ? -24.071 0.292 7.390 1.00 97.69 238 GLU A O 1
ATOM 1843 N N . LYS A 1 239 ? -22.456 1.474 8.415 1.00 97.69 239 LYS A N 1
ATOM 1844 C CA . LYS A 1 239 ? -22.115 2.330 7.277 1.00 97.69 239 LYS A CA 1
ATOM 1845 C C . LYS A 1 239 ? -20.601 2.579 7.274 1.00 97.69 239 LYS A C 1
ATOM 1847 O O . LYS A 1 239 ? -20.108 3.041 8.299 1.00 97.69 239 LYS A O 1
ATOM 1852 N N . PRO A 1 240 ? -19.868 2.298 6.184 1.00 96.56 240 PRO A N 1
ATOM 1853 C CA . PRO A 1 240 ? -18.437 2.589 6.088 1.00 96.56 240 PRO A CA 1
ATOM 1854 C C . PRO A 1 240 ? -18.184 4.103 5.903 1.00 96.56 240 PRO A C 1
ATOM 1856 O O . PRO A 1 240 ? -19.124 4.902 5.944 1.00 96.56 240 PRO A O 1
ATOM 1859 N N . PHE A 1 241 ? -16.927 4.519 5.734 1.00 95.75 241 PHE A N 1
ATOM 1860 C CA . PHE A 1 241 ? -16.615 5.884 5.299 1.00 95.75 241 PHE A CA 1
ATOM 1861 C C . PHE A 1 241 ? -17.166 6.149 3.885 1.00 95.75 241 PHE A C 1
ATOM 1863 O O . PHE A 1 241 ? -17.463 5.207 3.146 1.00 95.75 241 PHE A O 1
ATOM 1870 N N . ASP A 1 242 ? -17.328 7.429 3.537 1.00 87.00 242 ASP A N 1
ATOM 1871 C CA . ASP A 1 242 ? -17.791 7.843 2.203 1.00 87.00 242 ASP A CA 1
ATOM 1872 C C . ASP A 1 242 ? -16.596 7.937 1.240 1.00 87.00 242 ASP A C 1
ATOM 1874 O O . ASP A 1 242 ? -15.503 8.331 1.716 1.00 87.00 242 ASP A O 1
#

Sequence (242 aa):
MRVNMMSKIFAALVVLALTAACANVQFPKTEISTKIETFTEPPVGVKSTASIGDTLISQGIKVETPGIRLTAAYRTEWVRNSGHRAFPFFFEAATVLKKIGSMNGVPLYVGPSVGGVMAADGTQLGAPYGIAVTDGGEVKFVYAMGGVIEETPGRNAAFEKTTLVGENEKNFRQDFLYNGRNKEELFFSYREFKSDLARPAFQQDVRYLIADSKNIGFKSLRLRVLEATNQDITYIIEKPFD

Mean predicted aligned error: 12.33 Å